Protein AF-S6AQ62-F1 (afdb_monomer)

Structure (mmCIF, N/CA/C/O backbone):
data_AF-S6AQ62-F1
#
_entry.id   AF-S6AQ62-F1
#
loop_
_atom_site.group_PDB
_atom_site.id
_atom_site.type_symbol
_atom_site.label_atom_id
_atom_site.label_alt_id
_atom_site.label_comp_id
_atom_site.label_asym_id
_atom_site.label_entity_id
_atom_site.label_seq_id
_atom_site.pdbx_PDB_ins_code
_atom_site.Cartn_x
_atom_site.Cartn_y
_atom_site.Cartn_z
_atom_site.occupancy
_atom_site.B_iso_or_equiv
_atom_site.auth_seq_id
_atom_site.auth_comp_id
_atom_site.auth_asym_id
_atom_site.auth_atom_id
_atom_site.pdbx_PDB_model_num
ATOM 1 N N . MET A 1 1 ? -37.668 -15.107 7.403 1.00 34.94 1 MET A N 1
ATOM 2 C CA . MET A 1 1 ? -37.129 -13.899 6.741 1.00 34.94 1 MET A CA 1
ATOM 3 C C . MET A 1 1 ? -37.352 -12.732 7.690 1.00 34.94 1 MET A C 1
ATOM 5 O O . MET A 1 1 ? -38.491 -12.314 7.843 1.00 34.94 1 MET A O 1
ATOM 9 N N . ASN A 1 2 ? -36.317 -12.276 8.399 1.00 38.78 2 ASN A N 1
ATOM 10 C CA . ASN A 1 2 ? -36.440 -11.117 9.286 1.00 38.78 2 ASN A CA 1
ATOM 11 C C . ASN A 1 2 ? -36.442 -9.850 8.427 1.00 38.78 2 ASN A C 1
ATOM 13 O O . ASN A 1 2 ? -35.583 -9.708 7.555 1.00 38.78 2 ASN A O 1
ATOM 17 N N . LYS A 1 3 ? -37.417 -8.957 8.643 1.00 38.31 3 LYS A N 1
ATOM 18 C CA . LYS A 1 3 ? -37.397 -7.617 8.043 1.00 38.31 3 LYS A CA 1
ATOM 19 C C . LYS A 1 3 ? -36.054 -6.958 8.392 1.00 38.31 3 LYS A C 1
ATOM 21 O O . LYS A 1 3 ? -35.649 -7.056 9.551 1.00 38.31 3 LYS A O 1
ATOM 26 N N . PRO A 1 4 ? -35.355 -6.326 7.435 1.00 53.19 4 PRO A N 1
ATOM 27 C CA . PRO A 1 4 ? -34.164 -5.560 7.762 1.00 53.19 4 PRO A CA 1
ATOM 28 C C . PRO A 1 4 ? -34.571 -4.453 8.735 1.00 53.19 4 PRO A C 1
ATOM 30 O O . PRO A 1 4 ? -35.455 -3.653 8.435 1.00 53.19 4 PRO A O 1
ATOM 33 N N . THR A 1 5 ? -33.974 -4.451 9.922 1.00 66.50 5 THR A N 1
ATOM 34 C CA . THR A 1 5 ? -34.136 -3.371 10.891 1.00 66.50 5 THR A CA 1
ATOM 35 C C . THR A 1 5 ? -33.631 -2.090 10.233 1.00 66.50 5 THR A C 1
ATOM 37 O O . THR A 1 5 ? -32.446 -1.985 9.909 1.00 66.50 5 THR A O 1
ATOM 40 N N . GLU A 1 6 ? -34.522 -1.137 9.962 1.00 78.88 6 GLU A N 1
ATOM 41 C CA . GLU A 1 6 ? -34.117 0.156 9.416 1.00 78.88 6 GLU A CA 1
ATOM 42 C C . GLU A 1 6 ? -33.355 0.926 10.494 1.00 78.88 6 GLU A C 1
ATOM 44 O O . GLU A 1 6 ? -33.907 1.373 11.497 1.00 78.88 6 GLU A O 1
ATOM 49 N N . HIS A 1 7 ? -32.046 1.036 10.302 1.00 86.12 7 HIS A N 1
ATOM 50 C CA . HIS A 1 7 ? -31.190 1.842 11.153 1.00 86.12 7 HIS A CA 1
ATOM 51 C C . HIS A 1 7 ? -31.198 3.294 10.670 1.00 86.12 7 HIS A C 1
ATOM 53 O O . HIS A 1 7 ? -30.920 3.566 9.500 1.00 86.12 7 HIS A O 1
ATOM 59 N N . ASN A 1 8 ? -31.466 4.231 11.581 1.00 92.38 8 ASN A N 1
ATOM 60 C CA . ASN A 1 8 ? -31.372 5.659 11.296 1.00 92.38 8 ASN A CA 1
ATOM 61 C C . ASN A 1 8 ? -29.897 6.100 11.319 1.00 92.38 8 ASN A C 1
ATOM 63 O O . ASN A 1 8 ? -29.310 6.303 12.383 1.00 92.38 8 ASN A O 1
ATOM 67 N N . PHE A 1 9 ? -29.279 6.180 10.141 1.00 94.31 9 PHE A N 1
ATOM 68 C CA . PHE A 1 9 ? -27.892 6.613 9.980 1.00 94.31 9 PHE A CA 1
ATOM 69 C C . PHE A 1 9 ? -27.801 8.140 9.894 1.00 94.31 9 PHE A C 1
ATOM 71 O O . PHE A 1 9 ? -28.459 8.758 9.060 1.00 94.31 9 PHE A O 1
ATOM 78 N N . ALA A 1 10 ? -26.927 8.736 10.702 1.00 94.19 10 ALA A N 1
ATOM 79 C CA . ALA A 1 10 ? -26.675 10.172 10.747 1.00 94.19 10 ALA A CA 1
ATOM 80 C C . ALA A 1 10 ? -25.173 10.482 10.682 1.00 94.19 10 ALA A C 1
ATOM 82 O O . ALA A 1 10 ? -24.321 9.650 11.000 1.00 94.19 10 ALA A O 1
ATOM 83 N N . THR A 1 11 ? -24.826 11.695 10.263 1.00 93.69 11 THR A N 1
ATOM 84 C CA . THR A 1 11 ? -23.449 12.200 10.331 1.00 93.69 11 THR A CA 1
ATOM 85 C C . THR A 1 11 ? -23.093 12.621 11.753 1.00 93.69 11 THR A C 1
ATOM 87 O O . THR A 1 11 ? -23.940 13.146 12.472 1.00 93.69 11 THR A O 1
ATOM 90 N N . HIS A 1 12 ? -21.824 12.470 12.128 1.00 92.06 12 HIS A N 1
ATOM 91 C CA . HIS A 1 12 ? -21.269 12.991 13.380 1.00 92.06 12 HIS A CA 1
ATOM 92 C C . HIS A 1 12 ? -20.297 14.163 13.106 1.00 92.06 12 HIS A C 1
ATOM 94 O O . HIS A 1 12 ? -19.823 14.286 11.964 1.00 92.06 12 HIS A O 1
ATOM 100 N N . PRO A 1 13 ? -20.048 15.059 14.088 1.00 94.00 13 PRO A N 1
ATOM 101 C CA . PRO A 1 13 ? -19.102 16.171 13.947 1.00 94.00 13 PRO A CA 1
ATOM 102 C C . PRO A 1 13 ? -17.685 15.679 13.662 1.00 94.00 13 PRO A C 1
ATOM 104 O O . PRO A 1 13 ? -17.289 14.641 14.177 1.00 94.00 13 PRO A O 1
ATOM 107 N N . ILE A 1 14 ? -16.904 16.430 12.876 1.00 95.50 14 ILE A N 1
ATOM 108 C CA . ILE A 1 14 ? -15.558 15.997 12.481 1.00 95.50 14 ILE A CA 1
ATOM 109 C C . ILE A 1 14 ? -14.467 17.047 12.666 1.00 95.50 14 ILE A C 1
ATOM 111 O O . ILE A 1 14 ? -14.665 18.235 12.422 1.00 95.50 14 ILE A O 1
ATOM 115 N N . VAL A 1 15 ? -13.272 16.560 12.991 1.00 95.00 15 VAL A N 1
ATOM 116 C CA . VAL A 1 15 ? -12.001 17.281 13.021 1.00 95.00 15 VAL A CA 1
ATOM 117 C C . VAL A 1 15 ? -10.966 16.451 12.266 1.00 95.00 15 VAL A C 1
ATOM 119 O O . VAL A 1 15 ? -10.790 15.261 12.526 1.00 95.00 15 VAL A O 1
ATOM 122 N N . VAL A 1 16 ? -10.267 17.064 11.311 1.00 95.00 16 VAL A N 1
ATOM 123 C CA . VAL A 1 16 ? -9.232 16.377 10.527 1.00 95.00 16 VAL A CA 1
ATOM 124 C C . VAL A 1 16 ? -7.872 16.575 11.185 1.00 95.00 16 VAL A C 1
ATOM 126 O O . VAL A 1 16 ? -7.432 17.707 11.362 1.00 95.00 16 VAL A O 1
ATOM 129 N N . LEU A 1 17 ? -7.187 15.473 11.485 1.00 95.12 17 LEU A N 1
ATOM 130 C CA . LEU A 1 17 ? -5.818 15.465 11.996 1.00 95.12 17 LEU A CA 1
ATOM 131 C C . LEU A 1 17 ? -4.894 14.771 10.996 1.00 95.12 17 LEU A C 1
ATOM 133 O O . LEU A 1 17 ? -5.200 13.689 10.490 1.00 95.12 17 LEU A O 1
ATOM 137 N N . GLU A 1 18 ? -3.754 15.388 10.705 1.00 94.88 18 GLU A N 1
ATOM 138 C CA . GLU A 1 18 ? -2.726 14.808 9.841 1.00 94.88 18 GLU A CA 1
ATOM 139 C C . GLU A 1 18 ? -1.688 14.060 10.676 1.00 94.88 18 GLU A C 1
ATOM 141 O O . GLU A 1 18 ? -1.261 14.542 11.723 1.00 94.88 18 GLU A O 1
ATOM 146 N N . LEU A 1 19 ? -1.314 12.860 10.228 1.00 93.81 19 LEU A N 1
ATOM 147 C CA . LEU A 1 19 ? -0.237 12.094 10.845 1.00 93.81 19 LEU A CA 1
ATOM 148 C C . LEU A 1 19 ? 1.134 12.474 10.251 1.00 93.81 19 LEU A C 1
ATOM 150 O O . LEU A 1 19 ? 1.199 12.821 9.069 1.00 93.81 19 LEU A O 1
ATOM 154 N N . PRO A 1 20 ? 2.236 12.322 11.015 1.00 94.50 20 PRO A N 1
ATOM 155 C CA . PRO A 1 20 ? 2.256 11.954 12.433 1.00 94.50 20 PRO A CA 1
ATOM 156 C C . PRO A 1 20 ? 1.735 13.087 13.327 1.00 94.50 20 PRO A C 1
ATOM 158 O O . PRO A 1 20 ? 1.846 14.262 12.986 1.00 94.50 20 PRO A O 1
ATOM 161 N N . LEU A 1 21 ? 1.178 12.730 14.484 1.00 93.31 21 LEU A N 1
ATOM 162 C CA . LEU A 1 21 ? 0.747 13.708 15.480 1.00 93.31 21 LEU A CA 1
ATOM 163 C C . LEU A 1 21 ? 1.961 14.457 16.034 1.00 93.31 21 LEU A C 1
ATOM 165 O O . LEU A 1 21 ? 3.006 13.863 16.310 1.00 93.31 21 LEU A O 1
ATOM 169 N N . THR A 1 22 ? 1.815 15.762 16.252 1.00 90.06 22 THR A N 1
ATOM 170 C CA . THR A 1 22 ? 2.843 16.541 16.947 1.00 90.06 22 THR A CA 1
ATOM 171 C C . THR A 1 22 ? 2.805 16.241 18.446 1.00 90.06 22 THR A C 1
ATOM 173 O O . THR A 1 22 ? 1.750 15.920 18.998 1.00 90.06 22 THR A O 1
ATOM 176 N N . LYS A 1 23 ? 3.934 16.418 19.147 1.00 82.31 23 LYS A N 1
ATOM 177 C CA . LYS A 1 23 ? 4.021 16.209 20.608 1.00 82.31 23 LYS A CA 1
ATOM 178 C C . LYS A 1 23 ? 3.028 17.062 21.414 1.00 82.31 23 LYS A C 1
ATOM 180 O O . LYS A 1 23 ? 2.692 16.711 22.538 1.00 82.31 23 LYS A O 1
ATOM 185 N N . THR A 1 24 ? 2.563 18.176 20.849 1.00 85.94 24 THR A N 1
ATOM 186 C CA . THR A 1 24 ? 1.613 19.104 21.479 1.00 85.94 24 THR A CA 1
ATOM 187 C C . THR A 1 24 ? 0.152 18.806 21.141 1.00 85.94 24 THR A C 1
ATOM 189 O O . THR A 1 24 ? -0.738 19.445 21.701 1.00 85.94 24 THR A O 1
ATOM 192 N N . THR A 1 25 ? -0.126 17.845 20.252 1.00 89.56 25 THR A N 1
ATOM 193 C CA . THR A 1 25 ? -1.496 17.532 19.835 1.00 89.56 25 THR A CA 1
ATOM 194 C C . THR A 1 25 ? -2.282 16.913 20.993 1.00 89.56 25 THR A C 1
ATOM 196 O O . THR A 1 25 ? -1.979 15.812 21.453 1.00 89.56 25 THR A O 1
ATOM 199 N N . ARG A 1 26 ? -3.333 17.608 21.446 1.00 90.50 26 ARG A N 1
ATOM 200 C CA . ARG A 1 26 ? -4.302 17.100 22.427 1.00 90.50 26 ARG A CA 1
ATOM 201 C C . ARG A 1 26 ? -5.601 16.733 21.718 1.00 90.50 26 ARG A C 1
ATOM 203 O O . ARG A 1 26 ? -6.243 17.591 21.124 1.00 90.50 26 ARG A O 1
ATOM 210 N N . ILE A 1 27 ? -5.981 15.461 21.795 1.00 93.38 27 ILE A N 1
ATOM 211 C CA . ILE A 1 27 ? -7.228 14.944 21.220 1.00 93.38 27 ILE A CA 1
ATOM 212 C C . ILE A 1 27 ? -8.224 14.762 22.365 1.00 93.38 27 ILE A C 1
ATOM 214 O O . ILE A 1 27 ? -8.040 13.870 23.189 1.00 93.38 27 ILE A O 1
ATOM 218 N N . LEU A 1 28 ? -9.238 15.628 22.425 1.00 91.06 28 LEU A N 1
ATOM 219 C CA . LEU A 1 28 ? -10.289 15.584 23.452 1.00 91.06 28 LEU A CA 1
ATOM 220 C C . LEU A 1 28 ? -11.513 14.779 22.994 1.00 91.06 28 LEU A C 1
ATOM 222 O O . LEU A 1 28 ? -12.072 14.024 23.778 1.00 91.06 28 LEU A O 1
ATOM 226 N N . HIS A 1 29 ? -11.869 14.906 21.713 1.00 94.25 29 HIS A N 1
ATOM 227 C CA . HIS A 1 29 ? -13.042 14.285 21.096 1.00 94.25 29 HIS A CA 1
ATOM 228 C C . HIS A 1 29 ? -12.611 13.359 19.961 1.00 94.25 29 HIS A C 1
ATOM 230 O O . HIS A 1 29 ? -12.658 13.714 18.783 1.00 94.25 29 HIS A O 1
ATOM 236 N N . VAL A 1 30 ? -12.098 12.180 20.311 1.00 96.38 30 VAL A N 1
ATOM 237 C CA . VAL A 1 30 ? -11.595 11.219 19.315 1.00 96.38 30 VAL A CA 1
ATOM 238 C C . VAL A 1 30 ? -12.711 10.668 18.429 1.00 9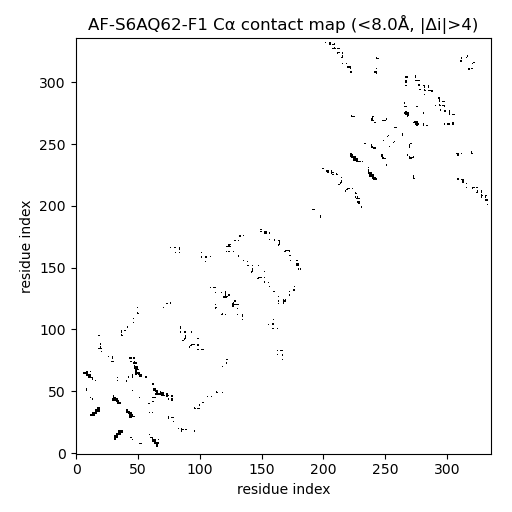6.38 30 VAL A C 1
ATOM 240 O O . VAL A 1 30 ? -12.464 10.357 17.268 1.00 96.38 30 VAL A O 1
ATOM 243 N N . GLU A 1 31 ? -13.942 10.628 18.936 1.00 97.12 31 GLU A N 1
ATOM 244 C CA . GLU A 1 31 ? -15.162 10.289 18.209 1.00 97.12 31 GLU A CA 1
ATOM 245 C C . GLU A 1 31 ? -15.441 11.228 17.029 1.00 97.12 31 GLU A C 1
ATOM 247 O O . GLU A 1 31 ? -16.200 10.860 16.144 1.00 97.12 31 GLU A O 1
ATOM 252 N N . GLN A 1 32 ? -14.764 12.379 16.964 1.00 96.62 32 GLN A N 1
ATOM 253 C CA . GLN A 1 32 ? -14.849 13.343 15.867 1.00 96.62 32 GLN A CA 1
ATOM 254 C C . GLN A 1 32 ? -13.649 13.251 14.906 1.00 96.62 32 GLN A C 1
ATOM 256 O O . GLN A 1 32 ? -13.569 13.979 13.921 1.00 96.62 32 GLN A O 1
ATOM 261 N N . VAL A 1 33 ? -12.653 12.397 15.156 1.00 96.88 33 VAL A N 1
ATOM 262 C CA . VAL A 1 33 ? -11.372 12.479 14.437 1.00 96.88 33 VAL A CA 1
ATOM 263 C C . VAL A 1 33 ? -11.393 11.753 13.091 1.00 96.88 33 VAL A C 1
ATOM 265 O O . VAL A 1 33 ? -11.565 10.537 13.002 1.00 96.88 33 VAL A O 1
ATOM 268 N N . ILE A 1 34 ? -11.054 12.482 12.029 1.00 96.50 34 ILE A N 1
ATOM 269 C CA . ILE A 1 34 ? -10.612 11.921 10.750 1.00 96.50 34 ILE A CA 1
ATOM 270 C C . ILE A 1 34 ? -9.084 11.972 10.697 1.00 96.50 34 ILE A C 1
ATOM 272 O O . ILE A 1 34 ? -8.495 13.050 10.713 1.00 96.50 34 ILE A O 1
ATOM 276 N N . LEU A 1 35 ? -8.436 10.816 10.547 1.00 95.69 35 LEU A N 1
ATOM 277 C CA . LEU A 1 35 ? -6.989 10.734 10.349 1.00 95.69 35 LEU A CA 1
ATOM 278 C C . LEU A 1 35 ? -6.627 10.827 8.869 1.00 95.69 35 LEU A C 1
ATOM 280 O O . LEU A 1 35 ? -7.156 10.088 8.029 1.00 95.69 35 LEU A O 1
ATOM 284 N N . LYS A 1 36 ? -5.683 11.710 8.550 1.00 95.44 36 LYS A N 1
ATOM 285 C CA . LYS A 1 36 ? -5.147 11.935 7.208 1.00 95.44 36 LYS A CA 1
ATOM 286 C C . LYS A 1 36 ? -3.723 11.376 7.096 1.00 95.44 36 LYS A C 1
ATOM 288 O O . LYS A 1 36 ? -2.850 11.671 7.903 1.00 95.44 36 LYS A O 1
ATOM 293 N N . PHE A 1 37 ? -3.514 10.575 6.054 1.00 93.75 37 PHE A N 1
ATOM 294 C CA . PHE A 1 37 ? -2.274 9.894 5.682 1.00 93.75 37 PHE A CA 1
ATOM 295 C C . PHE A 1 37 ? -1.836 10.414 4.303 1.00 93.75 37 PHE A C 1
ATOM 297 O O . PHE A 1 37 ? -2.062 9.765 3.273 1.00 93.75 37 PHE A O 1
ATOM 304 N N . GLY A 1 38 ? -1.295 11.634 4.253 1.00 88.31 38 GLY A N 1
ATOM 305 C CA . GLY A 1 38 ? -1.035 12.342 2.996 1.00 88.31 38 GLY A CA 1
ATOM 306 C C . GLY A 1 38 ? -2.321 12.542 2.182 1.00 88.31 38 GLY A C 1
ATOM 307 O O . GLY A 1 38 ? -3.265 13.181 2.636 1.00 88.31 38 GLY A O 1
ATOM 308 N N . ALA A 1 39 ? -2.397 11.965 0.980 1.00 88.81 39 ALA A N 1
ATOM 309 C CA . ALA A 1 39 ? -3.568 12.094 0.102 1.00 88.81 39 ALA A CA 1
ATOM 310 C C . ALA A 1 39 ? -4.781 11.225 0.508 1.00 88.81 39 ALA A C 1
ATOM 312 O O . ALA A 1 39 ? -5.830 11.295 -0.131 1.00 88.81 39 ALA A O 1
ATOM 313 N N . ARG A 1 40 ? -4.658 10.366 1.529 1.00 91.62 40 ARG A N 1
ATOM 314 C CA . ARG A 1 40 ? -5.733 9.466 1.986 1.00 91.62 40 ARG A CA 1
ATOM 315 C C . ARG A 1 40 ? -6.257 9.892 3.351 1.00 91.62 40 ARG A C 1
ATOM 317 O O . ARG A 1 40 ? -5.510 10.447 4.145 1.00 91.62 40 ARG A O 1
ATOM 324 N N . SER A 1 41 ? -7.518 9.592 3.651 1.00 94.06 41 SER A N 1
ATOM 325 C CA . SER A 1 41 ? -8.092 9.822 4.982 1.00 94.06 41 SER A CA 1
ATOM 326 C C . SER A 1 41 ? -9.061 8.718 5.398 1.00 94.06 41 SER A C 1
ATOM 328 O O . SER A 1 41 ? -9.749 8.128 4.556 1.00 94.06 41 SER A O 1
ATOM 330 N N . LEU A 1 42 ? -9.114 8.435 6.698 1.00 94.75 42 LEU A N 1
ATOM 331 C CA . LEU A 1 42 ? -10.064 7.516 7.320 1.00 94.75 42 LEU A CA 1
ATOM 332 C C . LEU A 1 42 ? -10.744 8.215 8.496 1.00 94.75 42 LEU A C 1
ATOM 334 O O . LEU A 1 42 ? -10.082 8.872 9.292 1.00 94.75 42 LEU A O 1
ATOM 338 N N . ASP A 1 43 ? -12.056 8.043 8.604 1.00 96.12 43 ASP A N 1
ATOM 339 C CA . ASP A 1 43 ? -12.832 8.497 9.756 1.00 96.12 43 ASP A CA 1
ATOM 340 C C . ASP A 1 43 ? -12.641 7.505 10.909 1.00 96.12 43 ASP A C 1
ATOM 342 O O . ASP A 1 43 ? -13.218 6.417 10.894 1.00 96.12 43 ASP A O 1
ATOM 346 N N . PHE A 1 44 ? -11.740 7.848 11.833 1.00 96.19 44 PHE A N 1
ATOM 347 C CA . PHE A 1 44 ? -11.424 7.042 13.012 1.00 96.19 44 PHE A CA 1
ATOM 348 C C . PHE A 1 44 ? -12.467 7.236 14.108 1.00 96.19 44 PHE A C 1
ATOM 350 O O . PHE A 1 44 ? -12.778 6.284 14.820 1.00 96.19 44 PHE A O 1
ATOM 357 N N . GLY A 1 45 ? -13.044 8.432 14.199 1.00 97.19 45 GLY A N 1
ATOM 358 C CA . GLY A 1 45 ? -14.102 8.756 15.140 1.00 97.19 45 GLY A CA 1
ATOM 359 C C . GLY A 1 45 ? -15.328 7.868 14.977 1.00 97.19 45 GLY A C 1
ATOM 360 O O . GLY A 1 45 ? -15.855 7.358 15.965 1.00 97.19 45 GLY A O 1
ATOM 361 N N . ALA A 1 46 ? -15.676 7.525 13.732 1.00 97.25 46 ALA A N 1
ATOM 362 C CA . ALA A 1 46 ? -16.737 6.563 13.446 1.00 97.25 46 ALA A CA 1
ATOM 363 C C . ALA A 1 46 ? -16.542 5.193 14.130 1.00 97.25 46 ALA A C 1
ATOM 365 O O . ALA A 1 46 ? -17.530 4.518 14.407 1.00 97.25 46 ALA A O 1
ATOM 366 N N . PHE A 1 47 ? -15.310 4.766 14.441 1.00 97.56 47 PHE A N 1
ATOM 367 C CA . PHE A 1 47 ? -15.061 3.506 15.161 1.00 97.56 47 PHE A CA 1
ATOM 368 C C . PHE A 1 47 ? -15.483 3.536 16.637 1.00 97.56 47 PHE A C 1
ATOM 370 O O . PHE A 1 47 ? -15.456 2.498 17.297 1.00 97.56 47 PHE A O 1
ATOM 377 N N . CYS A 1 48 ? -15.921 4.690 17.148 1.00 98.06 48 CYS A N 1
ATOM 378 C CA . CYS A 1 48 ? -16.563 4.788 18.455 1.00 98.06 48 CYS A CA 1
ATOM 379 C C . CYS A 1 48 ? -18.015 4.279 18.464 1.00 98.06 48 CYS A C 1
ATOM 381 O O . CYS A 1 48 ? -18.592 4.120 19.535 1.00 98.06 48 CYS A O 1
ATOM 383 N N . TYR A 1 49 ? -18.594 3.984 17.298 1.00 97.69 49 TYR A N 1
ATOM 384 C CA . TYR A 1 49 ? -19.980 3.542 17.134 1.00 97.69 49 TYR A CA 1
ATOM 385 C C . TYR A 1 49 ? -20.020 2.128 16.568 1.00 97.69 49 TYR A C 1
ATOM 387 O O . TYR A 1 49 ? -19.368 1.877 15.559 1.00 97.69 49 TYR A O 1
ATOM 395 N N . ALA A 1 50 ? -20.799 1.218 17.151 1.00 95.88 50 ALA A N 1
ATOM 396 C CA . ALA A 1 50 ? -20.908 -0.165 16.680 1.00 95.88 50 ALA A CA 1
ATOM 397 C C . ALA A 1 50 ? -21.531 -0.272 15.275 1.00 95.88 50 ALA A C 1
ATOM 399 O O . ALA A 1 50 ? -21.120 -1.109 14.473 1.00 95.88 50 ALA A O 1
ATOM 400 N N . LEU A 1 51 ? -22.497 0.593 14.947 1.00 95.44 51 LEU A N 1
ATOM 401 C CA . LEU A 1 51 ? -23.217 0.557 13.674 1.00 95.44 51 LEU A CA 1
ATOM 402 C C . LEU A 1 51 ? -22.796 1.719 12.773 1.00 95.44 51 LEU A C 1
ATOM 404 O O . LEU A 1 51 ? -23.013 2.894 13.076 1.00 95.44 51 LEU A O 1
ATOM 408 N N . ARG A 1 52 ? -22.221 1.373 11.617 1.00 94.75 52 ARG A N 1
ATOM 409 C CA . ARG A 1 52 ? -21.685 2.320 10.630 1.00 94.75 52 ARG A CA 1
ATOM 410 C C . ARG A 1 52 ? -22.215 2.006 9.236 1.00 94.75 52 ARG A C 1
ATOM 412 O O . ARG A 1 52 ? -22.271 0.846 8.836 1.00 94.75 52 ARG A O 1
ATOM 419 N N . SER A 1 53 ? -22.514 3.040 8.458 1.00 92.06 53 SER A N 1
ATOM 420 C CA . SER A 1 53 ? -22.997 2.899 7.082 1.00 92.06 53 SER A CA 1
ATOM 421 C C . SER A 1 53 ? -21.961 2.188 6.204 1.00 92.06 53 SER A C 1
ATOM 423 O O . SER A 1 53 ? -20.752 2.438 6.292 1.00 92.06 53 SER A O 1
ATOM 425 N N . GLY A 1 54 ? -22.427 1.272 5.353 1.00 86.88 54 GLY A N 1
ATOM 426 C CA . GLY A 1 54 ? -21.602 0.579 4.358 1.00 86.88 54 GLY A CA 1
ATOM 427 C C . GLY A 1 54 ? -21.308 1.420 3.111 1.00 86.88 54 GLY A C 1
ATOM 428 O O . GLY A 1 54 ? -20.519 1.001 2.262 1.00 86.88 54 GLY A O 1
ATOM 429 N N . LYS A 1 55 ? -21.930 2.599 2.985 1.00 87.94 55 LYS A N 1
ATOM 430 C CA . LYS A 1 55 ? -21.791 3.460 1.809 1.00 87.94 55 LYS A CA 1
ATOM 431 C C . LYS A 1 55 ? -20.359 4.004 1.685 1.00 87.94 55 LYS A C 1
ATOM 433 O O . LYS A 1 55 ? -19.730 4.331 2.697 1.00 87.94 55 LYS A O 1
ATOM 438 N N . PRO A 1 56 ? -19.832 4.150 0.455 1.00 84.81 56 PRO A N 1
ATOM 439 C CA . PRO A 1 56 ? -18.569 4.838 0.234 1.00 84.81 56 PRO A CA 1
ATOM 440 C C . PRO A 1 56 ? -18.617 6.267 0.786 1.00 84.81 56 PRO A C 1
ATOM 442 O O . PRO A 1 56 ? -19.504 7.051 0.455 1.00 84.81 56 PRO A O 1
ATOM 445 N N . ARG A 1 57 ? -17.633 6.611 1.617 1.00 88.06 57 ARG A N 1
ATOM 446 C CA . ARG A 1 57 ? -17.485 7.950 2.195 1.00 88.06 57 ARG A CA 1
ATOM 447 C C . ARG A 1 57 ? -16.921 8.912 1.150 1.00 88.06 57 ARG A C 1
ATOM 449 O O . ARG A 1 57 ? -15.930 8.590 0.490 1.00 88.06 57 ARG A O 1
ATOM 456 N N . ARG A 1 58 ? -17.494 10.112 1.036 1.00 82.81 58 ARG A N 1
ATOM 457 C CA . ARG A 1 58 ? -16.886 11.201 0.255 1.00 82.81 58 ARG A CA 1
ATOM 458 C C . ARG A 1 58 ? -15.646 11.730 0.976 1.00 82.81 58 ARG A C 1
ATOM 460 O O . ARG A 1 58 ? -15.573 11.726 2.204 1.00 82.81 58 ARG A O 1
ATOM 467 N N . PHE A 1 59 ? -14.649 12.179 0.217 1.00 78.25 59 PHE A N 1
ATOM 468 C CA . PHE A 1 59 ? -13.420 12.709 0.804 1.00 78.25 59 PHE A CA 1
ATOM 469 C C . PHE A 1 59 ? -13.729 13.887 1.744 1.00 78.25 59 PHE A C 1
ATOM 471 O O . PHE A 1 59 ? -14.530 14.753 1.409 1.00 78.25 59 PHE A O 1
ATOM 478 N N . GLY A 1 60 ? -13.110 13.895 2.927 1.00 74.81 60 GLY A N 1
ATOM 479 C CA . GLY A 1 60 ? -13.295 14.947 3.935 1.00 74.81 60 GLY A CA 1
ATOM 480 C C . GLY A 1 60 ? -14.622 14.938 4.707 1.00 74.81 60 GLY A C 1
ATOM 481 O O . GLY A 1 60 ? -14.769 15.760 5.597 1.00 74.81 60 GLY A O 1
ATOM 482 N N . GLN A 1 61 ? -15.561 14.030 4.424 1.00 87.62 61 GLN A N 1
ATOM 483 C CA . GLN A 1 61 ? -16.839 13.940 5.153 1.00 87.62 61 GLN A CA 1
ATOM 484 C C . GLN A 1 61 ? -16.824 12.828 6.207 1.00 87.62 61 GLN A C 1
ATOM 486 O O . GLN A 1 61 ? -16.047 11.881 6.055 1.00 87.62 61 GLN A O 1
ATOM 491 N N . SER A 1 62 ? -17.673 12.910 7.240 1.00 91.56 62 SER A N 1
ATOM 492 C CA . SER A 1 62 ? -17.885 11.800 8.179 1.00 91.56 62 SER A CA 1
ATOM 493 C C . SER A 1 62 ? -18.519 10.599 7.485 1.00 91.56 62 SER A C 1
ATOM 495 O O . SER A 1 62 ? -19.235 10.707 6.487 1.00 91.56 62 SER A O 1
ATOM 497 N N . ARG A 1 63 ? -18.233 9.418 8.021 1.00 94.19 63 ARG A N 1
ATOM 498 C CA . ARG A 1 63 ? -19.011 8.211 7.769 1.00 94.19 63 ARG A CA 1
ATOM 499 C C . ARG A 1 63 ? -20.297 8.306 8.587 1.00 94.19 63 ARG A C 1
ATOM 501 O O . ARG A 1 63 ? -20.249 8.650 9.762 1.00 94.19 63 ARG A O 1
ATOM 508 N N . GLU A 1 64 ? -21.433 7.982 7.976 1.00 95.12 64 GLU A N 1
ATOM 509 C CA . GLU A 1 64 ? -22.702 7.940 8.707 1.00 95.12 64 GLU A CA 1
ATOM 510 C C . GLU A 1 64 ? -22.686 6.786 9.724 1.00 95.12 64 GLU A C 1
ATOM 512 O O . GLU A 1 64 ? -22.207 5.683 9.424 1.00 95.12 64 GLU A O 1
ATOM 517 N N . VAL A 1 65 ? -23.226 7.032 10.913 1.00 96.25 65 VAL A N 1
ATOM 518 C CA . VAL A 1 65 ? -23.292 6.099 12.046 1.00 96.25 65 VAL A CA 1
ATOM 519 C C . VAL A 1 65 ? -24.687 6.121 12.665 1.00 96.25 65 VAL A C 1
ATOM 521 O O . VAL A 1 65 ? -25.437 7.074 12.468 1.00 96.25 65 VAL A O 1
ATOM 524 N N . VAL A 1 66 ? -25.046 5.086 13.420 1.00 96.44 66 VAL A N 1
ATOM 525 C CA . VAL A 1 66 ? -26.219 5.155 14.307 1.00 96.44 66 VAL A CA 1
ATOM 526 C C . VAL A 1 66 ? -25.749 5.748 15.629 1.00 96.44 66 VAL A C 1
ATOM 528 O O . VAL A 1 66 ? -24.940 5.121 16.314 1.00 96.44 66 VAL A O 1
ATOM 531 N N . LEU A 1 67 ? -26.220 6.945 15.984 1.00 95.62 67 LEU A N 1
ATOM 532 C CA . LEU A 1 67 ? -25.714 7.679 17.154 1.00 95.62 67 LEU A CA 1
ATOM 533 C C . LEU A 1 67 ? -25.888 6.891 18.462 1.00 95.62 67 LEU A C 1
ATOM 535 O O . LEU A 1 67 ? -24.958 6.832 19.262 1.00 95.62 67 LEU A O 1
ATOM 539 N N . ASP A 1 68 ? -27.008 6.181 18.611 1.00 95.62 68 ASP A N 1
ATOM 540 C CA . ASP A 1 68 ? -27.302 5.350 19.789 1.00 95.62 68 ASP A CA 1
ATOM 541 C C . ASP A 1 68 ? -26.425 4.092 19.890 1.00 95.62 68 ASP A C 1
ATOM 543 O O . ASP A 1 68 ? -26.406 3.422 20.918 1.00 95.62 68 ASP A O 1
ATOM 547 N N . SER A 1 69 ? -25.658 3.770 18.843 1.00 96.31 69 SER A N 1
ATOM 548 C CA . SER A 1 69 ? -24.704 2.654 18.853 1.00 96.31 69 SER A CA 1
ATOM 549 C C . SER A 1 69 ? -23.329 3.032 19.422 1.00 96.31 69 SER A C 1
ATOM 551 O O . SER A 1 69 ? -22.362 2.286 19.256 1.00 96.31 69 SER A O 1
ATOM 553 N N . PHE A 1 70 ? -23.213 4.199 20.062 1.00 97.44 70 PHE A N 1
ATOM 554 C CA . PHE A 1 70 ? -21.976 4.664 20.680 1.00 97.44 70 PHE A CA 1
ATOM 555 C C . PHE A 1 70 ? -21.506 3.725 21.800 1.00 97.44 70 PHE A C 1
ATOM 557 O O . PHE A 1 70 ? -22.225 3.440 22.758 1.00 97.44 70 PHE A O 1
ATOM 564 N N . LEU A 1 71 ? -20.257 3.280 21.705 1.00 97.38 71 LEU A N 1
ATOM 565 C CA . LEU A 1 71 ? -19.626 2.375 22.656 1.00 97.38 71 LEU A CA 1
ATOM 566 C C . LEU A 1 71 ? -18.741 3.177 23.614 1.00 97.38 71 LEU A C 1
ATOM 568 O O . LEU A 1 71 ? -17.680 3.664 23.227 1.00 97.38 71 LEU A O 1
ATOM 572 N N . ARG A 1 72 ? -19.148 3.287 24.884 1.00 96.75 72 ARG A N 1
ATOM 573 C CA . ARG A 1 72 ? -18.500 4.154 25.893 1.00 96.75 72 ARG A CA 1
ATOM 574 C C . ARG A 1 72 ? -17.007 3.880 26.104 1.00 96.75 72 ARG A C 1
ATOM 576 O O . ARG A 1 72 ? -16.266 4.787 26.463 1.00 96.75 72 ARG A O 1
ATOM 583 N N . GLN A 1 73 ? -16.564 2.649 25.873 1.00 95.75 73 GLN A N 1
ATOM 584 C CA . GLN A 1 73 ? -15.170 2.227 25.990 1.00 95.75 73 GLN A CA 1
ATOM 585 C C . GLN A 1 73 ? -14.308 2.589 24.771 1.00 95.75 73 GLN A C 1
ATOM 587 O O . GLN A 1 73 ? -13.092 2.748 24.897 1.00 95.75 73 GLN A O 1
ATOM 592 N N . ARG A 1 74 ? -14.915 2.722 23.582 1.00 96.81 74 ARG A N 1
ATOM 593 C CA . ARG A 1 74 ? -14.172 2.888 22.327 1.00 96.81 74 ARG A CA 1
ATOM 594 C C . ARG A 1 74 ? -13.370 4.188 22.255 1.00 96.81 74 ARG A C 1
ATOM 596 O O . ARG A 1 74 ? -12.260 4.092 21.747 1.00 96.81 74 ARG A O 1
ATOM 603 N N . PRO A 1 75 ? -13.813 5.361 22.751 1.00 97.56 75 PRO A N 1
ATOM 604 C CA . PRO A 1 75 ? -13.007 6.579 22.671 1.00 97.56 75 PRO A CA 1
ATOM 605 C C . PRO A 1 75 ? -11.579 6.387 23.197 1.00 97.56 75 PRO A C 1
ATOM 607 O O . PRO A 1 75 ? -10.605 6.611 22.479 1.00 97.56 75 PRO A O 1
ATOM 610 N N . THR A 1 76 ? -11.426 5.850 24.406 1.00 96.94 76 THR A N 1
ATOM 611 C CA . THR A 1 76 ? -10.103 5.591 24.990 1.00 96.94 76 THR A CA 1
ATOM 612 C C . THR A 1 76 ? -9.274 4.627 24.132 1.00 96.94 76 THR A C 1
ATOM 614 O O . THR A 1 76 ? -8.100 4.887 23.865 1.00 96.94 76 THR A O 1
ATOM 617 N N . GLN A 1 77 ? -9.896 3.558 23.630 1.00 97.31 77 GLN A N 1
ATOM 618 C CA . GLN A 1 77 ? -9.241 2.536 22.803 1.00 97.31 77 GLN A CA 1
ATOM 619 C C . GLN A 1 77 ? -8.823 3.074 21.420 1.00 97.31 77 GLN A C 1
ATOM 621 O O . GLN A 1 77 ? -7.708 2.841 20.953 1.00 97.31 77 GLN A O 1
ATOM 626 N N . ILE A 1 78 ? -9.689 3.846 20.758 1.00 97.81 78 ILE A N 1
ATOM 627 C CA . ILE A 1 78 ? -9.408 4.475 19.461 1.00 97.81 78 ILE A CA 1
ATOM 628 C C . ILE A 1 78 ? -8.342 5.564 19.608 1.00 97.81 78 ILE A C 1
ATOM 630 O O . ILE A 1 78 ? -7.498 5.721 18.721 1.00 97.81 78 ILE A O 1
ATOM 634 N N . LEU A 1 79 ? -8.308 6.276 20.737 1.00 96.69 79 LEU A N 1
ATOM 635 C CA . LEU A 1 79 ? -7.239 7.223 21.041 1.00 96.69 79 LEU A CA 1
ATOM 636 C C . LEU A 1 79 ? -5.882 6.517 21.174 1.00 96.69 79 LEU A C 1
ATOM 638 O O . LEU A 1 79 ? -4.892 6.993 20.615 1.00 96.69 79 LEU A O 1
ATOM 642 N N . GLN A 1 80 ? -5.826 5.373 21.861 1.00 96.50 80 GLN A N 1
ATOM 643 C CA . GLN A 1 80 ? -4.612 4.553 21.949 1.00 96.50 80 GLN A CA 1
ATOM 644 C C . GLN A 1 80 ? -4.159 4.070 20.565 1.00 96.50 80 GLN A C 1
ATOM 646 O O . GLN A 1 80 ? -2.991 4.232 20.218 1.00 96.50 80 GLN A O 1
ATOM 651 N N . LEU A 1 81 ? -5.078 3.573 19.731 1.00 97.06 81 LEU A N 1
ATOM 652 C CA . LEU A 1 81 ? -4.773 3.153 18.355 1.00 97.06 81 LEU A CA 1
ATOM 653 C C . LEU A 1 81 ? -4.265 4.308 17.487 1.00 97.06 81 LEU A C 1
ATOM 655 O O . LEU A 1 81 ? -3.328 4.143 16.708 1.00 97.06 81 LEU A O 1
ATOM 659 N N . THR A 1 82 ? -4.856 5.490 17.641 1.00 96.69 82 THR A N 1
ATOM 660 C CA . THR A 1 82 ? -4.441 6.709 16.938 1.00 96.69 82 THR A CA 1
ATOM 661 C C . THR A 1 82 ? -3.006 7.095 17.306 1.00 96.69 82 THR A C 1
ATOM 663 O O . THR A 1 82 ? -2.195 7.387 16.425 1.00 96.69 82 THR A O 1
ATOM 666 N N . LYS A 1 83 ? -2.660 7.026 18.598 1.00 95.12 83 LYS A N 1
ATOM 667 C CA . LYS A 1 83 ? -1.289 7.247 19.079 1.00 95.12 83 LYS A CA 1
ATOM 668 C C . LYS A 1 83 ? -0.328 6.175 18.563 1.00 95.12 83 LYS A C 1
ATOM 670 O O . LYS A 1 83 ? 0.721 6.530 18.038 1.00 95.12 83 LYS A O 1
ATOM 675 N N . ALA A 1 84 ? -0.710 4.898 18.616 1.00 95.25 84 ALA A N 1
ATOM 676 C CA . ALA A 1 84 ? 0.110 3.795 18.116 1.00 95.25 84 ALA A CA 1
ATOM 677 C C . ALA A 1 84 ? 0.431 3.943 16.618 1.00 95.25 84 ALA A C 1
ATOM 679 O O . ALA A 1 84 ? 1.580 3.791 16.209 1.00 95.25 84 ALA A O 1
ATOM 680 N N . LEU A 1 85 ? -0.551 4.329 15.795 1.00 96.06 85 LEU A N 1
ATOM 681 C CA . LEU A 1 85 ? -0.332 4.607 14.370 1.00 96.06 85 LEU A CA 1
ATOM 682 C C . LEU A 1 85 ? 0.627 5.778 14.133 1.00 96.06 85 LEU A C 1
ATOM 684 O O . LEU A 1 85 ? 1.414 5.733 13.188 1.00 96.06 85 LEU A O 1
ATOM 688 N N . SER A 1 86 ? 0.570 6.812 14.975 1.00 95.38 86 SER A N 1
ATOM 689 C CA . SER A 1 86 ? 1.526 7.919 14.927 1.00 95.38 86 SER A CA 1
ATOM 690 C C . SER A 1 86 ? 2.941 7.451 15.283 1.00 95.38 86 SER A C 1
ATOM 692 O O . SER A 1 86 ? 3.875 7.733 14.534 1.00 95.38 86 SER A O 1
ATOM 694 N N . SER A 1 87 ? 3.090 6.681 16.366 1.00 93.31 87 SER A N 1
ATOM 695 C CA . SER A 1 87 ? 4.380 6.139 16.818 1.00 93.31 87 SER A CA 1
ATOM 696 C C . SER A 1 87 ? 5.013 5.169 15.823 1.00 93.31 87 SER A C 1
ATOM 698 O O . SER A 1 87 ? 6.231 5.169 15.662 1.00 93.31 87 SER A O 1
ATOM 700 N N . LEU A 1 88 ? 4.221 4.403 15.061 1.00 93.00 88 LEU A N 1
ATOM 701 C CA . LEU A 1 88 ? 4.756 3.592 13.958 1.00 93.00 88 LEU A CA 1
ATOM 702 C C . LEU A 1 88 ? 5.540 4.442 12.944 1.00 93.00 88 LEU A C 1
ATOM 704 O O . LEU A 1 88 ? 6.517 3.962 12.372 1.00 93.00 88 LEU A O 1
ATOM 708 N N . ILE A 1 89 ? 5.122 5.689 12.712 1.00 93.00 89 ILE A N 1
ATOM 709 C CA . ILE A 1 89 ? 5.775 6.604 11.769 1.00 93.00 89 ILE A CA 1
ATOM 710 C C . ILE A 1 89 ? 6.980 7.282 12.423 1.00 93.00 89 ILE A C 1
ATOM 712 O O . ILE A 1 89 ? 8.054 7.299 11.824 1.00 93.00 89 ILE A O 1
ATOM 716 N N . THR A 1 90 ? 6.805 7.853 13.618 1.00 91.81 90 THR A N 1
ATOM 717 C CA . THR A 1 90 ? 7.847 8.665 14.271 1.00 91.81 90 THR A CA 1
ATOM 718 C C . THR A 1 90 ? 8.958 7.822 14.873 1.00 91.81 90 THR A C 1
ATOM 720 O O . THR A 1 90 ? 10.128 8.126 14.663 1.00 91.81 90 THR A O 1
ATOM 723 N N . ASP A 1 91 ? 8.593 6.753 15.576 1.00 88.00 91 ASP A N 1
ATOM 724 C CA . ASP A 1 91 ? 9.511 5.965 16.400 1.00 88.00 91 ASP A CA 1
ATOM 725 C C . ASP A 1 91 ? 9.887 4.665 15.672 1.00 88.00 91 ASP A C 1
ATOM 727 O O . ASP A 1 91 ? 11.034 4.228 15.692 1.00 88.00 91 ASP A O 1
ATOM 731 N N . GLY A 1 92 ? 8.926 4.071 14.954 1.00 81.12 92 GLY A N 1
ATOM 732 C CA . GLY A 1 92 ? 9.114 2.836 14.186 1.00 81.12 92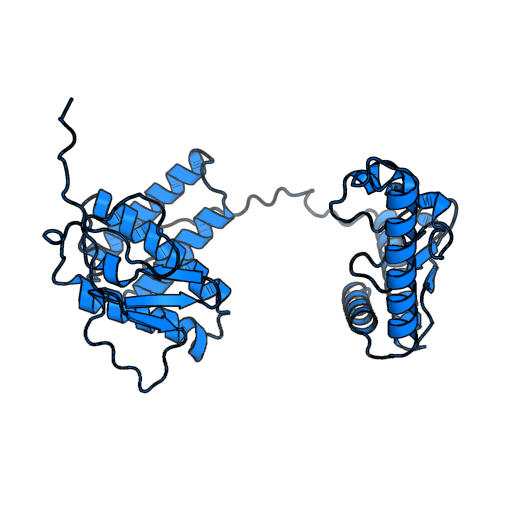 GLY A CA 1
ATOM 733 C C . GLY A 1 92 ? 9.681 3.023 12.772 1.00 81.12 92 GLY A C 1
ATOM 734 O O . GLY A 1 92 ? 9.862 2.036 12.055 1.00 81.12 92 GLY A O 1
ATOM 735 N N . GLY A 1 93 ? 9.902 4.265 12.322 1.00 86.88 93 GLY A N 1
ATOM 736 C CA . GLY A 1 93 ? 10.443 4.581 10.992 1.00 86.88 93 GLY A CA 1
ATOM 737 C C . GLY A 1 93 ? 9.589 4.085 9.815 1.00 86.88 93 GLY A C 1
ATOM 738 O O . GLY A 1 93 ? 10.075 3.971 8.682 1.00 86.88 93 GLY A O 1
ATOM 739 N N . ARG A 1 94 ? 8.314 3.738 10.045 1.00 91.38 94 ARG A N 1
ATOM 740 C CA . ARG A 1 94 ? 7.429 3.233 8.989 1.00 91.38 94 ARG A CA 1
ATOM 741 C C . ARG A 1 94 ? 7.049 4.370 8.045 1.00 91.38 94 ARG A C 1
ATOM 743 O O . ARG A 1 94 ? 6.727 5.484 8.447 1.00 91.38 94 ARG A O 1
ATOM 750 N N . ARG A 1 95 ? 6.981 4.059 6.748 1.00 92.69 95 ARG A N 1
ATOM 751 C CA . ARG A 1 95 ? 6.456 4.996 5.744 1.00 92.69 95 ARG A CA 1
ATOM 752 C C . ARG A 1 95 ? 4.984 5.310 6.030 1.00 92.69 95 ARG A C 1
ATOM 754 O O . ARG A 1 95 ? 4.216 4.411 6.372 1.00 92.69 95 ARG A O 1
ATOM 761 N N . MET A 1 96 ? 4.560 6.537 5.725 1.00 93.81 96 MET A N 1
ATOM 762 C CA . MET A 1 96 ? 3.153 6.970 5.798 1.00 93.81 96 MET A CA 1
ATOM 763 C C . MET A 1 96 ? 2.192 6.004 5.082 1.00 93.81 96 MET A C 1
ATOM 765 O O . MET A 1 96 ? 1.118 5.673 5.581 1.00 93.81 96 MET A O 1
ATOM 769 N N . ALA A 1 97 ? 2.600 5.504 3.909 1.00 93.12 97 ALA A N 1
ATOM 770 C CA . ALA A 1 97 ? 1.822 4.539 3.135 1.00 93.12 97 ALA A CA 1
ATOM 771 C C . ALA A 1 97 ? 1.620 3.208 3.880 1.00 93.12 97 ALA A C 1
ATOM 773 O O . ALA A 1 97 ? 0.548 2.610 3.785 1.00 93.12 97 ALA A O 1
ATOM 774 N N . THR A 1 98 ? 2.623 2.767 4.642 1.00 93.38 98 THR A N 1
ATOM 775 C CA . THR A 1 98 ? 2.540 1.565 5.472 1.00 93.38 98 THR A CA 1
ATOM 776 C C . THR A 1 98 ? 1.558 1.786 6.618 1.00 93.38 98 THR A C 1
ATOM 778 O O . THR A 1 98 ? 0.636 0.991 6.755 1.00 93.38 98 THR A O 1
ATOM 781 N N . ALA A 1 99 ? 1.660 2.897 7.358 1.00 95.19 99 ALA A N 1
ATOM 782 C CA . ALA A 1 99 ? 0.708 3.243 8.423 1.00 95.19 99 ALA A CA 1
ATOM 783 C C . ALA A 1 99 ? -0.744 3.343 7.909 1.00 95.19 99 ALA A C 1
ATOM 785 O O . ALA A 1 99 ? -1.677 2.863 8.551 1.00 95.19 99 ALA A O 1
ATOM 786 N N . CYS A 1 100 ? -0.943 3.866 6.694 1.00 95.69 100 CYS A N 1
ATOM 787 C CA . CYS A 1 100 ? -2.248 3.840 6.029 1.00 95.69 100 CYS A CA 1
ATOM 788 C C . CYS A 1 100 ? -2.751 2.400 5.793 1.00 95.69 100 CYS A C 1
ATOM 790 O O . CYS A 1 100 ? -3.942 2.127 5.939 1.00 95.69 100 CYS A O 1
ATOM 792 N N . GLY A 1 101 ? -1.857 1.461 5.465 1.00 96.19 101 GLY A N 1
ATOM 793 C CA . GLY A 1 101 ? -2.166 0.032 5.361 1.00 96.19 101 GLY A CA 1
ATOM 794 C C . GLY A 1 101 ? -2.621 -0.591 6.686 1.00 96.19 101 GLY A C 1
ATOM 795 O O . GLY A 1 101 ? -3.615 -1.322 6.694 1.00 96.19 101 GLY A O 1
ATOM 796 N N . TYR A 1 102 ? -1.963 -0.250 7.801 1.00 97.31 102 TYR A N 1
ATOM 797 C CA . TYR A 1 102 ? -2.396 -0.643 9.151 1.00 97.31 102 TYR A CA 1
ATOM 798 C C . TYR A 1 102 ? -3.806 -0.126 9.446 1.00 97.31 102 TYR A C 1
ATOM 800 O O . TYR A 1 102 ? -4.687 -0.908 9.797 1.00 97.31 102 TYR A O 1
ATOM 808 N N . ALA A 1 103 ? -4.058 1.161 9.201 1.00 97.00 103 ALA A N 1
ATOM 809 C CA . ALA A 1 103 ? -5.361 1.784 9.421 1.00 97.00 103 ALA A CA 1
ATOM 810 C C . ALA A 1 103 ? -6.494 1.140 8.591 1.00 97.00 103 ALA A C 1
ATOM 812 O O . ALA A 1 103 ? -7.607 0.955 9.081 1.00 97.00 103 ALA A O 1
ATOM 813 N N . GLN A 1 104 ? -6.221 0.743 7.343 1.00 95.94 104 GLN A N 1
ATOM 814 C CA . GLN A 1 104 ? -7.195 0.035 6.498 1.00 95.94 104 GLN A CA 1
ATOM 815 C C . GLN A 1 104 ? -7.473 -1.397 6.978 1.00 95.94 104 GLN A C 1
ATOM 817 O O . GLN A 1 104 ? -8.612 -1.874 6.902 1.00 95.94 104 GLN A O 1
ATOM 822 N N . CYS A 1 105 ? -6.451 -2.091 7.489 1.00 96.88 105 CYS A N 1
ATOM 823 C CA . CYS A 1 105 ? -6.645 -3.397 8.113 1.00 96.88 105 CYS A CA 1
ATOM 824 C C . CYS A 1 105 ? -7.471 -3.263 9.391 1.00 96.88 105 CYS A C 1
ATOM 826 O O . CYS A 1 105 ? -8.446 -3.997 9.538 1.00 96.88 105 CYS A O 1
ATOM 828 N N . LEU A 1 106 ? -7.148 -2.286 10.245 1.00 97.81 106 LEU A N 1
ATOM 829 C CA . LEU A 1 106 ? -7.888 -1.976 11.470 1.00 97.81 106 LEU A CA 1
ATOM 830 C C . LEU A 1 106 ? -9.362 -1.694 11.179 1.00 97.81 106 LEU A C 1
ATOM 832 O O . LEU A 1 106 ? -10.228 -2.302 11.799 1.00 97.81 106 LEU A O 1
ATOM 836 N N . LYS A 1 107 ? -9.656 -0.861 10.172 1.00 96.31 107 LYS A N 1
ATOM 837 C CA . LYS A 1 107 ? -11.029 -0.634 9.701 1.00 96.31 107 LYS A CA 1
ATOM 838 C C . LYS A 1 107 ? -11.747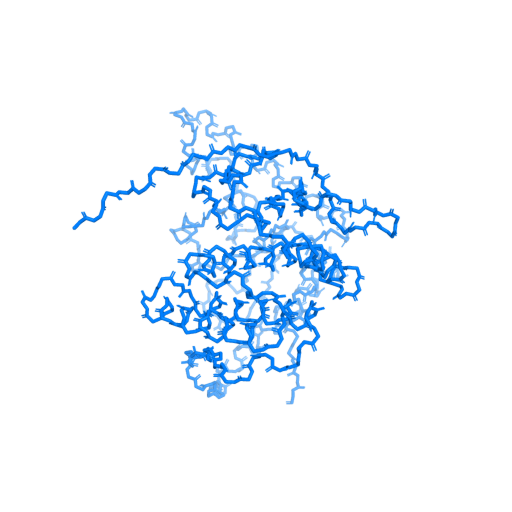 -1.948 9.397 1.00 96.31 107 LYS A C 1
ATOM 840 O O . LYS A 1 107 ? -12.886 -2.136 9.805 1.00 96.31 107 LYS A O 1
ATOM 845 N N . SER A 1 108 ? -11.090 -2.835 8.649 1.00 95.88 108 SER A N 1
ATOM 846 C CA . SER A 1 108 ? -11.678 -4.116 8.243 1.00 95.88 108 SER A CA 1
ATOM 847 C C . SER A 1 108 ? -11.930 -5.036 9.438 1.00 95.88 108 SER A C 1
ATOM 849 O O . SER A 1 108 ? -12.948 -5.717 9.459 1.00 95.88 108 SER A O 1
ATOM 851 N N . PHE A 1 109 ? -11.017 -5.043 10.412 1.00 98.06 109 PHE A N 1
ATOM 852 C CA . PHE A 1 109 ? -11.150 -5.803 11.651 1.00 98.06 109 PHE A CA 1
ATOM 853 C C . PHE A 1 109 ? -12.303 -5.281 12.511 1.00 98.06 109 PHE A C 1
ATOM 855 O O . PHE A 1 109 ? -13.153 -6.070 12.895 1.00 98.06 109 PHE A O 1
ATOM 862 N N . LEU A 1 110 ? -12.394 -3.967 12.747 1.00 97.81 110 LEU A N 1
ATOM 863 C CA . LEU A 1 110 ? -13.465 -3.379 13.562 1.00 97.81 110 LEU A CA 1
ATOM 864 C C . LEU A 1 110 ? -14.839 -3.491 12.895 1.00 97.81 110 LEU A C 1
ATOM 866 O O . LEU A 1 110 ? -15.812 -3.826 13.559 1.00 97.81 110 LEU A O 1
ATOM 870 N N . ASP A 1 111 ? -14.930 -3.269 11.577 1.00 95.75 111 ASP A N 1
ATOM 871 C CA . ASP A 1 111 ? -16.173 -3.501 10.824 1.00 95.75 111 ASP A CA 1
ATOM 872 C C . ASP A 1 111 ? -16.633 -4.963 10.919 1.00 95.75 111 ASP A C 1
ATOM 874 O O . ASP A 1 111 ? -17.830 -5.215 11.008 1.00 95.75 111 ASP A O 1
ATOM 878 N N . TRP A 1 112 ? -15.706 -5.924 10.923 1.00 97.19 112 TRP A N 1
ATOM 879 C CA . TRP A 1 112 ? -16.045 -7.331 11.128 1.00 97.19 112 TRP A CA 1
ATOM 880 C C . TRP A 1 112 ? -16.407 -7.640 12.583 1.00 97.19 112 TRP A C 1
ATOM 882 O O . TRP A 1 112 ? -17.419 -8.294 12.811 1.00 97.19 112 TRP A O 1
ATOM 892 N N . ALA A 1 113 ? -15.628 -7.166 13.555 1.00 97.88 113 ALA A N 1
ATOM 893 C CA . ALA A 1 113 ? -15.840 -7.453 14.969 1.00 97.88 113 ALA A CA 1
ATOM 894 C C . ALA A 1 113 ? -17.210 -6.940 15.424 1.00 97.88 113 ALA A C 1
ATOM 896 O O . ALA A 1 113 ? -17.998 -7.699 15.979 1.00 97.88 113 ALA A O 1
ATOM 897 N N . ASP A 1 114 ? -17.546 -5.692 15.085 1.00 96.56 114 ASP A N 1
ATOM 898 C CA . ASP A 1 114 ? -18.841 -5.115 15.446 1.00 96.56 114 ASP A CA 1
ATOM 899 C C . ASP A 1 114 ? -20.009 -5.828 14.744 1.00 96.56 114 ASP A C 1
ATOM 901 O O . ASP A 1 114 ? -21.053 -6.031 15.357 1.00 96.56 114 ASP A O 1
ATOM 905 N N . ALA A 1 115 ? -19.832 -6.289 13.499 1.00 94.75 115 ALA A N 1
ATOM 906 C CA . ALA A 1 115 ? -20.847 -7.083 12.800 1.00 94.75 115 ALA A CA 1
ATOM 907 C C . ALA A 1 115 ? -21.070 -8.480 13.414 1.00 94.75 115 ALA A C 1
ATOM 909 O O . ALA A 1 115 ? -22.099 -9.097 13.146 1.00 94.75 115 ALA A O 1
ATOM 910 N N . ASN A 1 116 ? -20.128 -8.974 14.223 1.00 96.44 116 ASN A N 1
ATOM 911 C CA . ASN A 1 116 ? -20.231 -10.239 14.958 1.00 96.44 116 ASN A CA 1
ATOM 912 C C . ASN A 1 116 ? -20.496 -10.020 16.462 1.00 96.44 116 ASN A C 1
ATOM 914 O O . ASN A 1 116 ? -20.394 -10.960 17.240 1.00 96.44 116 ASN A O 1
ATOM 918 N N . GLY A 1 117 ? -20.829 -8.793 16.885 1.00 96.06 117 GLY A N 1
ATOM 919 C CA . GLY A 1 117 ? -21.117 -8.472 18.289 1.00 96.06 117 GLY A CA 1
ATOM 920 C C . GLY A 1 117 ? -19.890 -8.430 19.211 1.00 96.06 117 GLY A C 1
ATOM 921 O O . GLY A 1 117 ? -20.040 -8.300 20.422 1.00 96.06 117 GLY A O 1
ATOM 922 N N . LEU A 1 118 ? -18.675 -8.492 18.660 1.00 97.38 118 LEU A N 1
ATOM 923 C CA . LEU A 1 118 ? -17.404 -8.486 19.396 1.00 97.38 118 LEU A CA 1
ATOM 924 C C . LEU A 1 118 ? -16.951 -7.045 19.709 1.00 97.38 118 LEU A C 1
ATOM 926 O O . LEU A 1 118 ? -15.885 -6.584 19.290 1.00 97.38 118 LEU A O 1
ATOM 930 N N . HIS A 1 119 ? -17.796 -6.285 20.408 1.00 96.62 119 HIS A N 1
ATOM 931 C CA . HIS A 1 119 ? -17.580 -4.853 20.677 1.00 96.62 119 HIS A CA 1
ATOM 932 C C . HIS A 1 119 ? -16.446 -4.561 21.671 1.00 96.62 119 HIS A C 1
ATOM 934 O O . HIS A 1 119 ? -15.943 -3.437 21.746 1.00 96.62 119 HIS A O 1
ATOM 940 N N . ASP A 1 120 ? -16.028 -5.566 22.429 1.00 96.38 120 ASP A N 1
ATOM 941 C CA . ASP A 1 120 ? -14.941 -5.540 23.403 1.00 96.38 120 ASP A CA 1
ATOM 942 C C . ASP A 1 120 ? -13.602 -6.026 22.818 1.00 96.38 120 ASP A C 1
ATOM 944 O O . ASP A 1 120 ? -12.625 -6.180 23.546 1.00 96.38 120 ASP A O 1
ATOM 948 N N . CYS A 1 121 ? -13.499 -6.178 21.490 1.00 96.94 121 CYS A N 1
ATOM 949 C CA . CYS A 1 121 ? -12.296 -6.676 20.812 1.00 96.94 121 CYS A CA 1
ATOM 950 C C . CYS A 1 121 ? -11.013 -5.846 21.045 1.00 96.94 121 CYS A C 1
ATOM 952 O O . CYS A 1 121 ? -9.929 -6.280 20.663 1.00 96.94 121 CYS A O 1
ATOM 954 N N . LEU A 1 122 ? -11.107 -4.654 21.644 1.00 97.12 122 LEU A N 1
ATOM 955 C CA . LEU A 1 122 ? -9.975 -3.779 21.996 1.00 97.12 122 LEU A CA 1
ATOM 956 C C . LEU A 1 122 ? -9.764 -3.631 23.516 1.00 97.12 122 LEU A C 1
ATOM 958 O O . LEU A 1 122 ? -8.984 -2.787 23.945 1.00 97.12 122 LEU A O 1
ATOM 962 N N . SER A 1 123 ? -10.481 -4.393 24.342 1.00 95.38 123 SER A N 1
ATOM 963 C CA . SER A 1 123 ? -10.438 -4.262 25.805 1.00 95.38 123 SER A CA 1
ATOM 964 C C . SER A 1 123 ? -9.185 -4.866 26.453 1.00 95.38 123 SER A C 1
ATOM 966 O O . SER A 1 123 ? -8.971 -4.677 27.646 1.00 95.38 123 SER A O 1
ATOM 968 N N . GLY A 1 124 ? -8.350 -5.570 25.685 1.00 94.25 124 GLY A N 1
ATOM 969 C CA . GLY A 1 124 ? -7.249 -6.384 26.190 1.00 94.25 124 GLY A CA 1
ATOM 970 C C . GLY A 1 124 ? -7.716 -7.761 26.664 1.00 94.25 124 GLY A C 1
ATOM 971 O O . GLY A 1 124 ? -8.845 -8.184 26.401 1.00 94.25 124 GLY A O 1
ATOM 972 N N . GLY A 1 125 ? -6.817 -8.483 27.335 1.00 94.19 125 GLY A N 1
ATOM 973 C CA . GLY A 1 125 ? -7.095 -9.802 27.909 1.00 94.19 125 GLY A CA 1
ATOM 974 C C . GLY A 1 125 ? -7.656 -10.827 26.912 1.00 94.19 125 GLY A C 1
ATOM 975 O O . GLY A 1 125 ? -7.320 -10.834 25.724 1.00 94.19 125 GLY A O 1
ATOM 976 N N . GLU A 1 126 ? -8.534 -11.696 27.415 1.00 94.38 126 GLU A N 1
ATOM 977 C CA . GLU A 1 126 ? -9.149 -12.775 26.633 1.00 94.38 126 GLU A CA 1
ATOM 978 C C . GLU A 1 126 ? -10.109 -12.269 25.551 1.00 94.38 126 GLU A C 1
ATOM 980 O O . GLU A 1 126 ? -10.158 -12.863 24.480 1.00 94.38 126 GLU A O 1
ATOM 985 N N . ALA A 1 127 ? -10.813 -11.153 25.766 1.00 95.88 127 ALA A N 1
ATOM 986 C CA . ALA A 1 127 ? -11.743 -10.599 24.777 1.00 95.88 127 ALA A CA 1
ATOM 987 C C . ALA A 1 127 ? -11.022 -10.202 23.479 1.00 95.88 127 ALA A C 1
ATOM 989 O O . ALA A 1 127 ? -11.386 -10.618 22.376 1.00 95.88 127 ALA A O 1
ATOM 990 N N . THR A 1 128 ? -9.926 -9.449 23.608 1.00 97.44 128 THR A N 1
ATOM 991 C CA . THR A 1 128 ? -9.096 -9.062 22.463 1.00 97.44 128 THR A CA 1
ATOM 992 C C . THR A 1 128 ? -8.423 -10.269 21.817 1.00 97.44 128 THR A C 1
ATOM 994 O O . THR A 1 128 ? -8.379 -10.364 20.587 1.00 97.44 128 THR A O 1
ATOM 997 N N . ARG A 1 129 ? -7.934 -11.222 22.621 1.00 96.06 129 ARG A N 1
ATOM 998 C CA . ARG A 1 129 ? -7.314 -12.444 22.102 1.00 96.06 129 ARG A CA 1
ATOM 999 C C . ARG A 1 129 ? -8.313 -13.317 21.334 1.00 96.06 129 ARG A C 1
ATOM 1001 O O . ARG A 1 129 ? -8.000 -13.749 20.225 1.00 96.06 129 ARG A O 1
ATOM 1008 N N . GLY A 1 130 ? -9.502 -13.545 21.886 1.00 96.19 130 GLY A N 1
ATOM 1009 C CA . GLY A 1 130 ? -10.585 -14.301 21.258 1.00 96.19 130 GLY A CA 1
ATOM 1010 C C . GLY A 1 130 ? -11.010 -13.678 19.931 1.00 96.19 130 GLY A C 1
ATOM 1011 O O . GLY A 1 130 ? -10.962 -14.344 18.897 1.00 96.19 130 GLY A O 1
ATOM 1012 N N . ALA A 1 131 ? -11.271 -12.366 19.923 1.00 97.44 131 ALA A N 1
ATOM 1013 C CA . ALA A 1 131 ? -11.624 -11.643 18.704 1.00 97.44 131 ALA A CA 1
ATOM 1014 C C . ALA A 1 131 ? -10.523 -11.711 17.630 1.00 97.44 131 ALA A C 1
ATOM 1016 O O . ALA A 1 131 ? -10.818 -11.827 16.439 1.00 97.44 131 ALA A O 1
ATOM 1017 N N . TYR A 1 132 ? -9.244 -11.669 18.022 1.00 97.69 132 TYR A N 1
ATOM 1018 C CA . TYR A 1 132 ? -8.133 -11.833 17.084 1.00 97.69 132 TYR A CA 1
ATOM 1019 C C . TYR A 1 132 ? -8.080 -13.245 16.475 1.00 97.69 132 TYR A C 1
ATOM 1021 O O . TYR A 1 132 ? -7.851 -13.381 15.270 1.00 97.69 132 TYR A O 1
ATOM 1029 N N . LEU A 1 133 ? -8.302 -14.295 17.272 1.00 96.44 133 LEU A N 1
ATOM 1030 C CA . LEU A 1 133 ? -8.323 -15.677 16.782 1.00 96.44 133 LEU A CA 1
ATOM 1031 C C . LEU A 1 133 ? -9.486 -15.921 15.817 1.00 96.44 133 LEU A C 1
ATOM 1033 O O . LEU A 1 133 ? -9.273 -16.451 14.725 1.00 96.44 133 LEU A O 1
ATOM 1037 N N . GLU A 1 134 ? -10.683 -15.454 16.163 1.00 97.25 134 GLU A N 1
ATOM 1038 C CA . GLU A 1 134 ? -11.848 -15.527 15.281 1.00 97.25 134 GLU A CA 1
ATOM 1039 C C . GLU A 1 134 ? -11.635 -14.730 13.983 1.00 97.25 134 GLU A C 1
ATOM 1041 O O . GLU A 1 134 ? -11.937 -15.212 12.887 1.00 97.25 134 GLU A O 1
ATOM 1046 N N . TRP A 1 135 ? -11.014 -13.547 14.063 1.00 97.25 135 TRP A N 1
ATOM 1047 C CA . TRP A 1 135 ? -10.629 -12.774 12.881 1.00 97.25 135 TRP A CA 1
ATOM 1048 C C . TRP A 1 135 ? -9.614 -13.512 12.005 1.00 97.25 135 TRP A C 1
ATOM 1050 O O . TRP A 1 135 ? -9.666 -13.435 10.768 1.00 97.25 135 TRP A O 1
ATOM 1060 N N . ALA A 1 136 ? -8.671 -14.222 12.626 1.00 96.38 136 ALA A N 1
ATOM 1061 C CA . ALA A 1 136 ? -7.672 -15.000 11.915 1.00 96.38 136 ALA A CA 1
ATOM 1062 C C . ALA A 1 136 ? -8.308 -16.169 11.154 1.00 96.38 136 ALA A C 1
ATOM 1064 O O . ALA A 1 136 ? -7.942 -16.417 9.999 1.00 96.38 136 ALA A O 1
ATOM 1065 N N . ASP A 1 137 ? -9.295 -16.830 11.754 1.00 95.31 137 ASP A N 1
ATOM 1066 C CA . ASP A 1 137 ? -10.067 -17.893 11.114 1.00 95.31 137 ASP A CA 1
ATOM 1067 C C . ASP A 1 137 ? -10.971 -17.351 10.001 1.00 95.31 137 ASP A C 1
ATOM 1069 O O . ASP A 1 137 ? -10.943 -17.878 8.885 1.00 95.31 137 ASP A O 1
ATOM 1073 N N . TYR A 1 138 ? -11.653 -16.223 10.221 1.00 96.06 138 TYR A N 1
ATOM 1074 C CA . TYR A 1 138 ? -12.398 -15.515 9.175 1.00 96.06 138 TYR A CA 1
ATOM 1075 C C . TYR A 1 138 ? -11.501 -15.149 7.981 1.00 96.06 138 TYR A C 1
ATOM 1077 O O . TYR A 1 138 ? -11.837 -15.386 6.815 1.00 96.06 138 TYR A O 1
ATOM 1085 N N . THR A 1 139 ? -10.315 -14.600 8.250 1.00 95.44 139 THR A N 1
ATOM 1086 C CA . THR A 1 139 ? -9.359 -14.220 7.203 1.00 95.44 139 THR A CA 1
ATOM 1087 C C . THR A 1 139 ? -8.788 -15.454 6.497 1.00 95.44 139 THR A C 1
ATOM 1089 O O . THR A 1 139 ? -8.515 -15.402 5.294 1.00 95.44 139 THR A O 1
ATOM 1092 N N . ARG A 1 140 ? -8.618 -16.583 7.197 1.00 94.00 140 ARG A N 1
ATOM 1093 C CA . ARG A 1 140 ? -8.218 -17.868 6.599 1.00 94.00 140 ARG A CA 1
ATOM 1094 C C . ARG A 1 140 ? -9.299 -18.409 5.671 1.00 94.00 140 ARG A C 1
ATOM 1096 O O . ARG A 1 140 ? -8.980 -18.837 4.565 1.00 94.00 140 ARG A O 1
ATOM 1103 N N . GLU A 1 141 ? -10.559 -18.348 6.079 1.00 93.19 141 GLU A N 1
ATOM 1104 C CA . GLU A 1 141 ? -11.679 -18.813 5.263 1.00 93.19 141 GLU A CA 1
ATOM 1105 C C . GLU A 1 141 ? -11.834 -17.979 3.986 1.00 93.19 141 GLU A C 1
ATOM 1107 O O . GLU A 1 141 ? -11.986 -18.519 2.890 1.00 93.19 141 GLU A O 1
ATOM 1112 N N . ARG A 1 142 ? -11.668 -16.655 4.076 1.00 93.00 142 ARG A N 1
ATOM 1113 C CA . ARG A 1 142 ? -11.639 -15.794 2.882 1.00 93.00 142 ARG A CA 1
ATOM 1114 C C . ARG A 1 142 ? -10.507 -16.128 1.920 1.00 93.00 142 ARG A C 1
ATOM 1116 O O . ARG A 1 142 ? -10.704 -16.029 0.711 1.00 93.00 142 ARG A O 1
ATOM 1123 N N . TYR A 1 143 ? -9.340 -16.503 2.436 1.00 92.12 143 TYR A N 1
ATOM 1124 C CA . TYR A 1 143 ? -8.250 -16.988 1.596 1.00 92.12 143 TYR A CA 1
ATOM 1125 C C . TYR A 1 143 ? -8.600 -18.326 0.931 1.00 92.12 143 TYR A C 1
ATOM 1127 O O . TYR A 1 143 ? -8.391 -18.470 -0.270 1.00 92.12 143 TYR A O 1
ATOM 1135 N N . ARG A 1 144 ? -9.184 -19.282 1.671 1.00 89.00 144 ARG A N 1
ATOM 1136 C CA . ARG A 1 144 ? -9.617 -20.582 1.118 1.00 89.00 144 ARG A CA 1
ATOM 1137 C C . ARG A 1 144 ? -10.619 -20.420 -0.022 1.00 89.00 144 ARG A C 1
ATOM 1139 O O . ARG A 1 144 ? -10.508 -21.107 -1.029 1.00 89.00 144 ARG A O 1
ATOM 1146 N N . ARG A 1 145 ? -11.531 -19.454 0.103 1.00 89.19 145 ARG A N 1
ATOM 1147 C CA . ARG A 1 145 ? -12.489 -19.063 -0.947 1.00 89.19 145 ARG A CA 1
ATOM 1148 C C . ARG A 1 145 ? -11.879 -18.214 -2.067 1.00 89.19 145 ARG A C 1
ATOM 1150 O O . ARG A 1 145 ? -12.620 -17.686 -2.886 1.00 89.19 145 ARG A O 1
ATOM 1157 N N . GLN A 1 146 ? -10.560 -18.014 -2.069 1.00 89.50 146 GLN A N 1
ATOM 1158 C CA . GLN A 1 146 ? -9.825 -17.195 -3.039 1.00 89.50 146 GLN A CA 1
ATOM 1159 C C . GLN A 1 146 ? -10.301 -15.731 -3.117 1.00 89.50 146 GLN A C 1
ATOM 1161 O O . GLN A 1 146 ? -9.997 -15.012 -4.064 1.00 89.50 146 GLN A O 1
ATOM 1166 N N . ALA A 1 147 ? -11.006 -15.244 -2.089 1.00 90.56 147 ALA A N 1
ATOM 1167 C CA . ALA A 1 147 ? -11.514 -13.874 -2.034 1.00 90.56 147 ALA A CA 1
ATOM 1168 C C . ALA A 1 147 ? -10.423 -12.851 -1.672 1.00 90.56 147 ALA A C 1
ATOM 1170 O O . ALA A 1 147 ? -10.640 -11.644 -1.788 1.00 90.56 147 ALA A O 1
ATOM 1171 N N . ILE A 1 148 ? -9.278 -13.319 -1.167 1.00 92.12 148 ILE A N 1
ATOM 1172 C CA . ILE A 1 148 ? -8.084 -12.523 -0.877 1.00 92.12 148 ILE A CA 1
ATOM 1173 C C . ILE A 1 148 ? -6.827 -13.332 -1.204 1.00 92.12 148 ILE A C 1
ATOM 1175 O O . ILE A 1 148 ? -6.838 -14.561 -1.160 1.00 92.12 148 ILE A O 1
ATOM 1179 N N . THR A 1 149 ? -5.723 -12.638 -1.481 1.00 90.25 149 THR A N 1
ATOM 1180 C CA . THR A 1 149 ? -4.426 -13.282 -1.715 1.00 90.25 149 THR A CA 1
ATOM 1181 C C . THR A 1 149 ? -3.764 -13.715 -0.408 1.00 90.25 149 THR A C 1
ATOM 1183 O O . THR A 1 149 ? -4.085 -13.216 0.673 1.00 90.25 149 THR A O 1
ATOM 1186 N N . GLU A 1 150 ? -2.779 -14.606 -0.515 1.00 90.75 150 GLU A N 1
ATOM 1187 C CA . GLU A 1 150 ? -1.906 -14.988 0.599 1.00 90.75 150 GLU A CA 1
ATOM 1188 C C . GLU A 1 150 ? -1.240 -13.764 1.244 1.00 90.75 150 GLU A C 1
ATOM 1190 O O . GLU A 1 150 ? -1.251 -13.613 2.467 1.00 90.75 150 GLU A O 1
ATOM 1195 N N . HIS A 1 151 ? -0.706 -12.855 0.420 1.00 91.06 151 HIS A N 1
ATOM 1196 C CA . HIS A 1 151 ? -0.086 -11.625 0.900 1.00 91.06 151 HIS A CA 1
ATOM 1197 C C . HIS A 1 151 ? -1.075 -10.798 1.731 1.00 91.06 151 HIS A C 1
ATOM 1199 O O . HIS A 1 151 ? -0.750 -10.383 2.841 1.00 91.06 151 HIS A O 1
ATOM 1205 N N . THR A 1 152 ? -2.307 -10.615 1.240 1.00 92.69 152 THR A N 1
ATOM 1206 C CA . THR A 1 152 ? -3.358 -9.897 1.973 1.00 92.69 152 THR A CA 1
ATOM 1207 C C . THR A 1 152 ? -3.745 -10.604 3.274 1.00 92.69 152 THR A C 1
ATOM 1209 O O . THR A 1 152 ? -3.944 -9.927 4.280 1.00 92.69 152 THR A O 1
ATOM 1212 N N . HIS A 1 153 ? -3.828 -11.937 3.284 1.00 93.56 153 HIS A N 1
ATOM 1213 C CA . HIS A 1 153 ? -4.090 -12.716 4.497 1.00 93.56 153 HIS A CA 1
ATOM 1214 C C . HIS A 1 153 ? -3.001 -12.488 5.556 1.00 93.56 153 HIS A C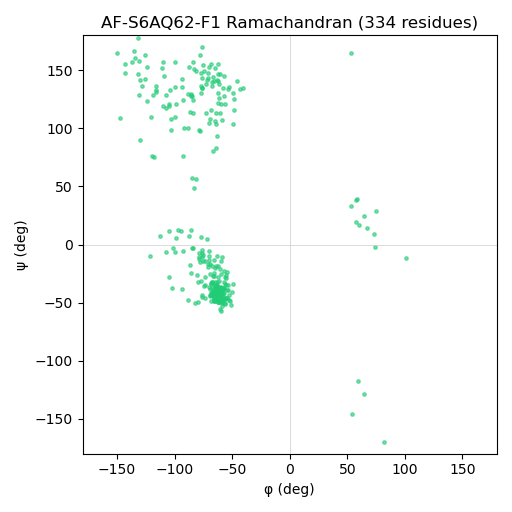 1
ATOM 1216 O O . HIS A 1 153 ? -3.298 -12.046 6.664 1.00 93.56 153 HIS A O 1
ATOM 1222 N N . ASN A 1 154 ? -1.734 -12.718 5.199 1.00 94.44 154 ASN A N 1
ATOM 1223 C CA . ASN A 1 154 ? -0.606 -12.588 6.124 1.00 94.44 154 ASN A CA 1
ATOM 1224 C C . ASN A 1 154 ? -0.427 -11.147 6.625 1.00 94.44 154 ASN A C 1
ATOM 1226 O O . ASN A 1 154 ? -0.138 -10.939 7.803 1.00 94.44 154 ASN A O 1
ATOM 1230 N N . MET A 1 155 ? -0.630 -10.158 5.748 1.00 94.81 155 MET A N 1
ATOM 1231 C CA . MET A 1 155 ? -0.583 -8.739 6.103 1.00 94.81 155 MET A CA 1
ATOM 1232 C C . MET A 1 155 ? -1.662 -8.380 7.132 1.00 94.81 155 MET A C 1
ATOM 1234 O O . MET A 1 155 ? -1.358 -7.707 8.110 1.00 94.81 155 MET A O 1
ATOM 1238 N N . ARG A 1 156 ? -2.904 -8.856 6.953 1.00 95.62 156 ARG A N 1
ATOM 1239 C CA . ARG A 1 156 ? -4.000 -8.607 7.906 1.00 95.62 156 ARG A CA 1
ATOM 1240 C C . ARG A 1 156 ? -3.697 -9.162 9.295 1.00 95.62 156 ARG A C 1
ATOM 1242 O O . ARG A 1 156 ? -3.914 -8.449 10.267 1.00 95.62 156 ARG A O 1
ATOM 1249 N N . LEU A 1 157 ? -3.188 -10.395 9.382 1.00 95.62 157 LEU A N 1
ATOM 1250 C CA . LEU A 1 157 ? -2.801 -10.994 10.665 1.00 95.62 157 LEU A CA 1
ATOM 1251 C C . LEU A 1 157 ? -1.699 -10.179 11.342 1.00 95.62 157 LEU A C 1
ATOM 1253 O O . LEU A 1 157 ? -1.821 -9.809 12.503 1.00 95.62 157 LEU A O 1
ATOM 1257 N N . HIS A 1 158 ? -0.646 -9.854 10.589 1.00 95.44 158 HIS A N 1
ATOM 1258 C CA . HIS A 1 158 ? 0.493 -9.119 11.123 1.00 95.44 158 HIS A CA 1
ATOM 1259 C C . HIS A 1 158 ? 0.107 -7.724 11.625 1.00 95.44 158 HIS A C 1
ATOM 1261 O O . HIS A 1 158 ? 0.446 -7.382 12.753 1.00 95.44 158 HIS A O 1
ATOM 1267 N N . PHE A 1 159 ? -0.612 -6.942 10.813 1.00 96.81 159 PHE A N 1
ATOM 1268 C CA . PHE A 1 159 ? -0.932 -5.553 11.144 1.00 96.81 159 PHE A CA 1
ATOM 1269 C C . PHE A 1 159 ? -1.892 -5.440 12.323 1.00 96.81 159 PHE A C 1
ATOM 1271 O O . PHE A 1 159 ? -1.707 -4.576 13.174 1.00 96.81 159 PHE A O 1
ATOM 1278 N N . ILE A 1 160 ? -2.912 -6.301 12.380 1.00 97.44 160 ILE A N 1
ATOM 1279 C CA . ILE A 1 160 ? -3.834 -6.310 13.518 1.00 97.44 160 ILE A CA 1
ATOM 1280 C C . ILE A 1 160 ? -3.124 -6.818 14.769 1.00 97.44 160 ILE A C 1
ATOM 1282 O O . ILE A 1 160 ? -3.256 -6.187 15.808 1.00 97.44 160 ILE A O 1
ATOM 1286 N N . GLY A 1 161 ? -2.337 -7.894 14.667 1.00 96.31 161 GLY A N 1
ATOM 1287 C CA . GLY A 1 161 ? -1.597 -8.427 15.808 1.00 96.31 161 GLY A CA 1
ATOM 1288 C C . GLY A 1 161 ? -0.692 -7.374 16.449 1.00 96.31 161 GLY A C 1
ATOM 1289 O O . GLY A 1 161 ? -0.815 -7.114 17.636 1.00 96.31 161 GLY A O 1
ATOM 1290 N N . GLU A 1 162 ? 0.140 -6.702 15.651 1.00 95.19 162 GLU A N 1
ATOM 1291 C CA . GLU A 1 162 ? 1.061 -5.664 16.142 1.00 95.19 162 GLU A CA 1
ATOM 1292 C C . GLU A 1 162 ? 0.327 -4.455 16.745 1.00 95.19 162 GLU A C 1
ATOM 1294 O O . GLU A 1 162 ? 0.760 -3.932 17.768 1.00 95.19 162 GLU A O 1
ATOM 1299 N N . LEU A 1 163 ? -0.806 -4.021 16.170 1.00 96.38 163 LEU A N 1
ATOM 1300 C CA . LEU A 1 163 ? -1.600 -2.932 16.758 1.00 96.38 163 LEU A CA 1
ATOM 1301 C C . LEU A 1 163 ? -2.242 -3.324 18.085 1.00 96.38 163 LEU A C 1
ATOM 1303 O O . LEU A 1 163 ? -2.264 -2.509 19.005 1.00 96.38 163 LEU A O 1
ATOM 1307 N N . LEU A 1 164 ? -2.796 -4.533 18.179 1.00 96.62 164 LEU A N 1
ATOM 1308 C CA . LEU A 1 164 ? -3.433 -5.000 19.406 1.00 96.62 164 LEU A CA 1
ATOM 1309 C C . LEU A 1 164 ? -2.397 -5.137 20.522 1.00 96.62 164 LEU A C 1
ATOM 1311 O O . LEU A 1 164 ? -2.593 -4.559 21.583 1.00 96.62 164 LEU A O 1
ATOM 1315 N N . GLU A 1 165 ? -1.255 -5.775 20.257 1.00 94.75 165 GLU A N 1
ATOM 1316 C CA . GLU A 1 165 ? -0.157 -5.881 21.230 1.00 94.75 165 GLU A CA 1
ATOM 1317 C C . GLU A 1 165 ? 0.317 -4.491 21.692 1.00 94.75 165 GLU A C 1
ATOM 1319 O O . GLU A 1 165 ? 0.384 -4.223 22.892 1.00 94.75 165 GLU A O 1
ATOM 1324 N N . ALA A 1 166 ? 0.526 -3.558 20.755 1.00 92.75 166 ALA A N 1
ATOM 1325 C CA . ALA A 1 166 ? 0.972 -2.200 21.069 1.00 92.75 166 ALA A CA 1
ATOM 1326 C C . ALA A 1 166 ? -0.047 -1.362 21.863 1.00 92.75 166 ALA A C 1
ATOM 1328 O O . ALA A 1 166 ? 0.342 -0.400 22.523 1.00 92.75 166 ALA A O 1
ATOM 1329 N N . THR A 1 167 ? -1.345 -1.669 21.780 1.00 93.94 167 THR A N 1
ATOM 1330 C CA . THR A 1 167 ? -2.403 -0.845 22.398 1.00 93.94 167 THR A CA 1
ATOM 1331 C C . THR A 1 167 ? -2.991 -1.443 23.661 1.00 93.94 167 THR A C 1
ATOM 1333 O O . THR A 1 167 ? -3.418 -0.690 24.533 1.00 93.94 167 THR A O 1
ATOM 1336 N N . THR A 1 168 ? -2.979 -2.768 23.792 1.00 92.25 168 THR A N 1
ATOM 1337 C CA . THR A 1 168 ? -3.526 -3.463 24.960 1.00 92.25 168 THR A CA 1
ATOM 1338 C C . THR A 1 168 ? -2.449 -4.041 25.874 1.00 92.25 168 THR A C 1
ATOM 1340 O O . THR A 1 168 ? -2.793 -4.591 26.916 1.00 92.25 168 THR A O 1
ATOM 1343 N N . GLY A 1 169 ? -1.169 -3.980 25.486 1.00 87.75 169 GLY A N 1
ATOM 1344 C CA . GLY A 1 169 ? -0.060 -4.578 26.239 1.00 87.75 169 GLY A CA 1
ATOM 1345 C C . GLY A 1 169 ? -0.088 -6.108 26.268 1.00 87.75 169 GLY A C 1
ATOM 1346 O O . GLY A 1 169 ? 0.592 -6.721 27.085 1.00 87.75 169 GLY A O 1
ATOM 1347 N N . LEU A 1 170 ? -0.898 -6.734 25.407 1.00 90.88 170 LEU A N 1
ATOM 1348 C CA . LEU A 1 170 ? -0.890 -8.185 25.258 1.00 90.88 170 LEU A CA 1
ATOM 1349 C C . LEU A 1 170 ? 0.397 -8.606 24.558 1.00 90.88 170 LEU A C 1
ATOM 1351 O O . LEU A 1 170 ? 0.844 -7.947 23.625 1.00 90.88 170 LEU A O 1
ATOM 1355 N N . GLU A 1 171 ? 0.942 -9.745 24.962 1.00 88.81 171 GLU A N 1
ATOM 1356 C CA . GLU A 1 171 ? 2.089 -10.350 24.298 1.00 88.81 171 GLU A CA 1
ATOM 1357 C C . GLU A 1 171 ? 1.669 -11.615 23.558 1.00 88.81 171 GLU A C 1
ATOM 1359 O O . GLU A 1 171 ? 0.839 -12.397 24.031 1.00 88.81 171 GLU A O 1
ATOM 1364 N N . ASN A 1 172 ? 2.298 -11.860 22.409 1.00 85.88 172 ASN A N 1
ATOM 1365 C CA . ASN A 1 172 ? 2.127 -13.083 21.633 1.00 85.88 172 ASN A CA 1
ATOM 1366 C C . ASN A 1 172 ? 0.667 -13.354 21.230 1.00 85.88 172 ASN A C 1
ATOM 1368 O O . ASN A 1 172 ? 0.239 -14.513 21.183 1.00 85.88 172 ASN A O 1
ATOM 1372 N N . ILE A 1 173 ? -0.099 -12.316 20.873 1.00 91.56 173 ILE A N 1
ATOM 1373 C CA . ILE A 1 173 ? -1.500 -12.466 20.440 1.00 91.56 173 ILE A CA 1
ATOM 1374 C C . ILE A 1 173 ? -1.606 -13.359 19.196 1.00 91.56 173 ILE A C 1
ATOM 1376 O O . ILE A 1 173 ? -2.598 -14.051 18.974 1.00 91.56 173 ILE A O 1
ATOM 1380 N N . GLN A 1 174 ? -0.528 -13.413 18.408 1.00 86.50 174 GLN A N 1
ATOM 1381 C CA . GLN A 1 174 ? -0.421 -14.256 17.222 1.00 86.50 174 GLN A CA 1
ATOM 1382 C C . GLN A 1 174 ? -0.317 -15.758 17.544 1.00 86.50 174 GLN A C 1
ATOM 1384 O O . GLN A 1 174 ? -0.492 -16.584 16.640 1.00 86.50 174 GLN A O 1
ATOM 1389 N N . ARG A 1 175 ? -0.055 -16.149 18.801 1.00 86.62 175 ARG A N 1
ATOM 1390 C CA . ARG A 1 175 ? 0.092 -17.553 19.208 1.00 86.62 175 ARG A CA 1
ATOM 1391 C C . ARG A 1 175 ? -1.206 -18.326 18.969 1.00 86.62 175 ARG A C 1
ATOM 1393 O O . ARG A 1 175 ? -2.250 -18.012 19.533 1.00 86.62 175 ARG A O 1
ATOM 1400 N N . GLY A 1 176 ? -1.110 -19.382 18.160 1.00 81.38 176 GLY A N 1
ATOM 1401 C CA . GLY A 1 176 ? -2.251 -20.196 17.721 1.00 81.38 176 GLY A CA 1
ATOM 1402 C C . GLY A 1 176 ? -2.725 -19.870 16.303 1.00 81.38 176 GLY A C 1
ATOM 1403 O O . GLY A 1 176 ? -3.452 -20.657 15.703 1.00 81.38 176 GLY A O 1
ATOM 1404 N N . THR A 1 177 ? -2.246 -18.774 15.709 1.00 86.50 177 THR A N 1
ATOM 1405 C CA . THR A 1 177 ? -2.495 -18.467 14.297 1.00 86.50 177 THR A CA 1
ATOM 1406 C C . THR A 1 177 ? -1.368 -18.989 13.414 1.00 86.50 177 THR A C 1
ATOM 1408 O O . THR A 1 177 ? -0.193 -18.972 13.779 1.00 86.50 177 THR A O 1
ATOM 1411 N N . ARG A 1 178 ? -1.721 -19.482 12.224 1.00 84.25 178 ARG A N 1
ATOM 1412 C CA . ARG A 1 178 ? -0.749 -19.892 11.206 1.00 84.25 178 ARG A CA 1
ATOM 1413 C C . ARG A 1 178 ? -0.805 -18.920 10.042 1.00 84.25 178 ARG A C 1
ATOM 1415 O O . ARG A 1 178 ? -1.838 -18.822 9.381 1.00 84.25 178 ARG A O 1
ATOM 1422 N N . LYS A 1 179 ? 0.321 -18.255 9.775 1.00 87.31 179 LYS A N 1
ATOM 1423 C CA . LYS A 1 179 ? 0.549 -17.569 8.501 1.00 87.31 179 LYS A CA 1
ATOM 1424 C C . LYS A 1 179 ? 0.540 -18.605 7.385 1.00 87.31 179 LYS A C 1
ATOM 1426 O O . LYS A 1 179 ? 1.068 -19.710 7.545 1.00 87.31 179 LYS A O 1
ATOM 1431 N N . ILE A 1 180 ? -0.044 -18.246 6.252 1.00 85.31 180 ILE A N 1
ATOM 1432 C CA . ILE A 1 180 ? 0.039 -19.086 5.065 1.00 85.31 180 ILE A CA 1
ATOM 1433 C C . ILE A 1 180 ? 1.460 -18.938 4.561 1.00 85.31 180 ILE A C 1
ATOM 1435 O O . ILE A 1 180 ? 1.879 -17.851 4.164 1.00 85.31 180 ILE A O 1
ATOM 1439 N N . LYS A 1 181 ? 2.227 -20.023 4.624 1.00 79.12 181 LYS A N 1
ATOM 1440 C CA . LYS A 1 181 ? 3.533 -20.036 3.984 1.00 79.12 181 LYS A CA 1
ATOM 1441 C C . LYS A 1 181 ? 3.295 -19.844 2.502 1.00 79.12 181 LYS A C 1
ATOM 1443 O O . LYS A 1 181 ? 2.488 -20.574 1.920 1.00 79.12 181 LYS A O 1
ATOM 1448 N N . LYS A 1 182 ? 4.025 -18.902 1.912 1.00 64.00 182 LYS A N 1
ATOM 1449 C CA . LYS A 1 182 ? 4.143 -18.843 0.469 1.00 64.00 182 LYS A CA 1
ATOM 1450 C C . LYS A 1 182 ? 4.486 -20.238 0.003 1.00 64.00 182 LYS A C 1
ATOM 1452 O O . LYS A 1 182 ? 5.538 -20.764 0.370 1.00 64.00 182 LYS A O 1
ATOM 1457 N N . ARG A 1 183 ? 3.586 -20.851 -0.772 1.00 51.41 183 ARG A N 1
ATOM 1458 C CA . ARG A 1 183 ? 4.031 -21.884 -1.692 1.00 51.41 183 ARG A CA 1
ATOM 1459 C C . ARG A 1 183 ? 4.935 -21.115 -2.629 1.00 51.41 183 ARG A C 1
ATOM 1461 O O . ARG A 1 183 ? 4.485 -20.423 -3.538 1.00 51.41 183 ARG A O 1
ATOM 1468 N N . TRP A 1 184 ? 6.218 -21.123 -2.298 1.00 39.47 184 TRP A N 1
ATOM 1469 C CA . TRP A 1 184 ? 7.238 -21.003 -3.304 1.00 39.47 184 TRP A CA 1
ATOM 1470 C C . TRP A 1 184 ? 6.810 -22.050 -4.324 1.00 39.47 184 TRP A C 1
ATOM 1472 O O . TRP A 1 184 ? 6.857 -23.234 -4.014 1.00 39.47 184 TRP A O 1
ATOM 1482 N N . ASN A 1 185 ? 6.223 -21.626 -5.447 1.00 41.53 185 ASN A N 1
ATOM 1483 C CA . ASN A 1 185 ? 6.340 -22.439 -6.638 1.00 41.53 185 ASN A CA 1
ATOM 1484 C C . ASN A 1 185 ? 7.846 -22.494 -6.826 1.00 41.53 185 ASN A C 1
ATOM 1486 O O . ASN A 1 185 ? 8.433 -21.448 -7.127 1.00 41.53 185 ASN A O 1
ATOM 1490 N N . PRO A 1 186 ? 8.484 -23.639 -6.558 1.00 43.19 186 PRO A N 1
ATOM 1491 C CA . PRO A 1 186 ? 9.825 -23.808 -7.030 1.00 43.19 186 PRO A CA 1
ATOM 1492 C C . PRO A 1 186 ? 9.637 -23.781 -8.543 1.00 43.19 186 PRO A C 1
ATOM 1494 O O . PRO A 1 186 ? 8.993 -24.657 -9.120 1.00 43.19 186 PRO A O 1
ATOM 1497 N N . ILE A 1 187 ? 10.157 -22.761 -9.207 1.00 44.25 187 ILE A N 1
ATOM 1498 C CA . ILE A 1 187 ? 10.730 -23.036 -10.518 1.00 44.25 187 ILE A CA 1
ATOM 1499 C C . ILE A 1 187 ? 11.933 -23.918 -10.185 1.00 44.25 187 ILE A C 1
ATOM 1501 O O . ILE A 1 187 ? 13.014 -23.396 -9.965 1.00 44.25 187 ILE A O 1
ATOM 1505 N N . GLY A 1 188 ? 11.664 -25.209 -9.959 1.00 41.56 188 GLY A N 1
ATOM 1506 C CA . GLY A 1 188 ? 12.569 -26.146 -9.309 1.00 41.56 188 GLY A CA 1
ATOM 1507 C C . GLY A 1 188 ? 13.092 -25.670 -7.945 1.00 41.56 188 GLY A C 1
ATOM 1508 O O . GLY A 1 188 ? 13.052 -24.506 -7.553 1.00 41.56 188 GLY A O 1
ATOM 1509 N N . THR A 1 189 ? 13.651 -26.582 -7.173 1.00 35.59 189 THR A N 1
ATOM 1510 C CA . THR A 1 189 ? 14.974 -26.283 -6.623 1.00 35.59 189 THR A CA 1
ATOM 1511 C C . THR A 1 189 ? 15.791 -25.594 -7.717 1.00 35.59 189 THR A C 1
ATOM 1513 O O . THR A 1 189 ? 15.748 -26.050 -8.860 1.00 35.59 189 THR A O 1
ATOM 1516 N N . THR A 1 190 ? 16.500 -24.504 -7.415 1.00 47.59 190 THR A N 1
ATOM 1517 C CA . THR A 1 190 ? 17.573 -24.047 -8.300 1.00 47.59 190 THR A CA 1
ATOM 1518 C C . THR A 1 190 ? 18.607 -25.166 -8.280 1.00 47.59 190 THR A C 1
ATOM 1520 O O . THR A 1 190 ? 19.528 -25.165 -7.466 1.00 47.59 190 THR A O 1
ATOM 1523 N N . GLU A 1 191 ? 18.398 -26.193 -9.103 1.00 52.28 191 GLU A N 1
ATOM 1524 C CA . GLU A 1 191 ? 19.501 -27.006 -9.560 1.00 52.28 191 GLU A CA 1
ATOM 1525 C C . GLU A 1 191 ? 20.538 -25.997 -10.051 1.00 52.28 191 GLU A C 1
ATOM 1527 O O . GLU A 1 191 ? 20.157 -25.024 -10.725 1.00 52.28 191 GLU A O 1
ATOM 1532 N N . PRO A 1 192 ? 21.805 -26.114 -9.620 1.00 57.28 192 PRO A N 1
ATOM 1533 C CA . PRO A 1 192 ? 22.840 -25.276 -10.189 1.00 57.28 192 PRO A CA 1
ATOM 1534 C C . PRO A 1 192 ? 22.675 -25.370 -11.700 1.00 57.28 192 PRO A C 1
ATOM 1536 O O . PRO A 1 192 ? 22.568 -26.475 -12.238 1.00 57.28 192 PRO A O 1
ATOM 1539 N N . LEU A 1 193 ? 22.544 -24.208 -12.349 1.00 58.50 193 LEU A N 1
ATOM 1540 C CA . LEU A 1 193 ? 22.490 -24.135 -13.801 1.00 58.50 193 LEU A CA 1
ATOM 1541 C C . LEU A 1 193 ? 23.569 -25.076 -14.332 1.00 58.50 193 LEU A C 1
ATOM 1543 O O . LEU A 1 193 ? 24.690 -25.066 -13.807 1.00 58.50 193 LEU A O 1
ATOM 1547 N N . ALA A 1 194 ? 23.232 -25.902 -15.325 1.00 72.38 194 ALA A N 1
ATOM 1548 C CA . ALA A 1 194 ? 24.239 -26.709 -15.997 1.00 72.38 194 ALA A CA 1
ATOM 1549 C C . ALA A 1 194 ? 25.438 -25.799 -16.307 1.00 72.38 194 ALA A C 1
ATOM 1551 O O . ALA A 1 194 ? 25.241 -24.629 -16.632 1.00 72.38 194 ALA A O 1
ATOM 1552 N N . ALA A 1 195 ? 26.673 -26.286 -16.155 1.00 71.50 195 ALA A N 1
ATOM 1553 C CA . ALA A 1 195 ? 27.867 -25.429 -16.171 1.00 71.50 195 ALA A CA 1
ATOM 1554 C C . ALA A 1 195 ? 27.909 -24.456 -17.371 1.00 71.50 195 ALA A C 1
ATOM 1556 O O . ALA A 1 195 ? 28.341 -23.312 -17.242 1.00 71.50 195 ALA A O 1
ATOM 1557 N N . HIS A 1 196 ? 27.377 -24.897 -18.512 1.00 71.75 196 HIS A N 1
ATOM 1558 C CA . HIS A 1 196 ? 27.136 -24.086 -19.700 1.00 71.75 196 HIS A CA 1
ATOM 1559 C C . HIS A 1 196 ? 26.193 -22.889 -19.454 1.00 71.75 196 HIS A C 1
ATOM 1561 O O . HIS A 1 196 ? 26.560 -21.747 -19.714 1.00 71.75 196 HIS A O 1
ATOM 1567 N N . ASP A 1 197 ? 25.006 -23.109 -18.894 1.00 74.25 197 ASP A N 1
ATOM 1568 C CA . ASP A 1 197 ? 24.027 -22.051 -18.618 1.00 74.25 197 ASP A CA 1
ATOM 1569 C C . ASP A 1 197 ? 24.513 -21.084 -17.529 1.00 74.25 197 ASP A C 1
ATOM 1571 O O . ASP A 1 197 ? 24.242 -19.882 -17.591 1.00 74.25 197 ASP A O 1
ATOM 1575 N N . PHE A 1 198 ? 25.292 -21.582 -16.562 1.00 78.25 198 PHE A N 1
ATOM 1576 C CA . PHE A 1 198 ? 25.963 -20.741 -15.570 1.00 78.25 198 PHE A CA 1
ATOM 1577 C C . PHE A 1 198 ? 27.002 -19.821 -16.223 1.00 78.25 198 PHE A C 1
ATOM 1579 O O . PHE A 1 198 ? 26.992 -18.614 -15.978 1.00 78.25 198 PHE A O 1
ATOM 1586 N N . ALA A 1 199 ? 27.850 -20.360 -17.106 1.00 77.94 199 ALA A N 1
ATOM 1587 C CA . ALA A 1 199 ? 28.829 -19.574 -17.852 1.00 77.94 199 ALA A CA 1
ATOM 1588 C C . ALA A 1 199 ? 28.156 -18.507 -18.733 1.00 77.94 199 ALA A C 1
ATOM 1590 O O . ALA A 1 199 ? 28.621 -17.368 -18.789 1.00 77.94 199 ALA A O 1
ATOM 1591 N N . HIS A 1 200 ? 27.022 -18.833 -19.363 1.00 81.19 200 HIS A N 1
ATOM 1592 C CA . HIS A 1 200 ? 26.230 -17.874 -20.139 1.00 81.19 200 HIS A CA 1
ATOM 1593 C C . HIS A 1 200 ? 25.665 -16.747 -19.267 1.00 81.19 200 HIS A C 1
ATOM 1595 O O . HIS A 1 200 ? 25.768 -15.575 -19.635 1.00 81.19 200 HIS A O 1
ATOM 1601 N N . ALA A 1 201 ? 25.095 -17.084 -18.108 1.00 81.44 201 ALA A N 1
ATOM 1602 C CA . ALA A 1 201 ? 24.575 -16.099 -17.165 1.00 81.44 201 ALA A CA 1
ATOM 1603 C C . ALA A 1 201 ? 25.691 -15.195 -16.616 1.00 81.44 201 ALA A C 1
ATOM 1605 O O . ALA A 1 201 ? 25.524 -13.978 -16.569 1.00 81.44 201 ALA A O 1
ATOM 1606 N N . MET A 1 202 ? 26.851 -15.764 -16.269 1.00 85.25 202 MET A N 1
ATOM 1607 C CA . MET A 1 202 ? 28.018 -14.995 -15.831 1.00 85.25 202 MET A CA 1
ATOM 1608 C C . MET A 1 202 ? 28.526 -14.050 -16.918 1.00 85.25 202 MET A C 1
ATOM 1610 O O . MET A 1 202 ? 28.729 -12.873 -16.638 1.00 85.25 202 MET A O 1
ATOM 1614 N N . ALA A 1 203 ? 28.686 -14.531 -18.154 1.00 86.44 203 ALA A N 1
ATOM 1615 C CA . ALA A 1 203 ? 29.133 -13.701 -19.270 1.00 86.44 203 ALA A CA 1
ATOM 1616 C C . ALA A 1 203 ? 28.167 -12.535 -19.528 1.00 86.44 203 ALA A C 1
ATOM 1618 O O . ALA A 1 203 ? 28.597 -11.413 -19.796 1.00 86.44 203 ALA A O 1
ATOM 1619 N N . LEU A 1 204 ? 26.857 -12.780 -19.416 1.00 87.88 204 LEU A N 1
ATOM 1620 C CA . LEU A 1 204 ? 25.844 -11.740 -19.557 1.00 87.88 204 LEU A CA 1
ATOM 1621 C C . LEU A 1 204 ? 25.925 -10.710 -18.427 1.00 87.88 204 LEU A C 1
ATOM 1623 O O . LEU A 1 204 ? 25.929 -9.511 -18.702 1.00 87.88 204 LEU A O 1
ATOM 1627 N N . ASN A 1 205 ? 25.999 -11.164 -17.177 1.00 88.44 205 ASN A N 1
ATOM 1628 C CA . ASN A 1 205 ? 26.073 -10.289 -16.008 1.00 88.44 205 ASN A CA 1
ATOM 1629 C C . ASN A 1 205 ? 27.352 -9.447 -16.020 1.00 88.44 205 ASN A C 1
ATOM 1631 O O . ASN A 1 205 ? 27.288 -8.245 -15.780 1.00 88.44 205 ASN A O 1
ATOM 1635 N N . GLN A 1 206 ? 28.485 -10.045 -16.395 1.00 90.19 206 GLN A N 1
ATOM 1636 C CA . GLN A 1 206 ? 29.754 -9.342 -16.560 1.00 90.19 206 GLN A CA 1
ATOM 1637 C C . GLN A 1 206 ? 29.654 -8.263 -17.647 1.00 90.19 206 GLN A C 1
ATOM 1639 O O . GLN A 1 206 ? 29.979 -7.110 -17.388 1.00 90.19 206 GLN A O 1
ATOM 1644 N N . ALA A 1 207 ? 29.111 -8.587 -18.826 1.00 92.25 207 ALA A N 1
ATOM 1645 C CA . ALA A 1 207 ? 28.931 -7.604 -19.898 1.00 92.25 207 ALA A CA 1
ATOM 1646 C C . ALA A 1 207 ? 27.984 -6.455 -19.499 1.00 92.25 207 ALA A C 1
ATOM 1648 O O . ALA A 1 207 ? 28.227 -5.295 -19.837 1.00 92.25 207 ALA A O 1
ATOM 1649 N N . LEU A 1 208 ? 26.909 -6.759 -18.758 1.00 92.56 208 LEU A N 1
ATOM 1650 C CA . LEU A 1 208 ? 26.018 -5.745 -18.190 1.00 92.56 208 LEU A CA 1
ATOM 1651 C C . LEU A 1 208 ? 26.756 -4.867 -17.174 1.00 92.56 208 LEU A C 1
ATOM 1653 O O . LEU A 1 208 ? 26.615 -3.649 -17.227 1.00 92.56 208 LEU A O 1
ATOM 1657 N N . PHE A 1 209 ? 27.518 -5.466 -16.260 1.00 92.94 209 PHE A N 1
ATOM 1658 C CA . PHE A 1 209 ? 28.292 -4.748 -15.255 1.00 92.94 209 PHE A CA 1
ATOM 1659 C C . PHE A 1 209 ? 29.299 -3.805 -15.912 1.00 92.94 209 PHE A C 1
ATOM 1661 O O . PHE A 1 209 ? 29.218 -2.595 -15.703 1.00 92.94 209 PHE A O 1
ATOM 1668 N N . ASP A 1 210 ? 30.180 -4.339 -16.757 1.00 93.88 210 ASP A N 1
ATOM 1669 C CA . ASP A 1 210 ? 31.263 -3.584 -17.385 1.00 93.88 210 ASP A CA 1
ATOM 1670 C C . ASP A 1 210 ? 30.728 -2.446 -18.245 1.00 93.88 210 ASP A C 1
ATOM 1672 O O . ASP A 1 210 ? 31.165 -1.306 -18.110 1.00 93.88 210 ASP A O 1
ATOM 1676 N N . GLY A 1 211 ? 29.732 -2.714 -19.092 1.00 95.19 211 GLY A N 1
ATOM 1677 C CA . GLY A 1 211 ? 29.209 -1.677 -19.974 1.00 95.19 211 GLY A CA 1
ATOM 1678 C C . GLY A 1 211 ? 28.354 -0.628 -19.258 1.00 95.19 211 GLY A C 1
ATOM 1679 O O . GLY A 1 211 ? 28.315 0.525 -19.682 1.00 95.19 211 GLY A O 1
ATOM 1680 N N . LEU A 1 212 ? 27.683 -0.970 -18.151 1.00 95.25 212 LEU A N 1
ATOM 1681 C CA . LEU A 1 212 ? 27.022 0.042 -17.320 1.00 95.25 212 LEU A CA 1
ATOM 1682 C C . LEU A 1 212 ? 28.036 0.863 -16.513 1.00 95.25 212 LEU A C 1
ATOM 1684 O O . LEU A 1 212 ? 27.818 2.062 -16.331 1.00 95.25 212 LEU A O 1
ATOM 1688 N N . CYS A 1 213 ? 29.135 0.253 -16.066 1.00 94.19 213 CYS A N 1
ATOM 1689 C CA . CYS A 1 213 ? 30.255 0.957 -15.450 1.00 94.19 213 CYS A CA 1
ATOM 1690 C C . CYS A 1 213 ? 30.921 1.913 -16.446 1.00 94.19 213 CYS A C 1
ATOM 1692 O O . CYS A 1 213 ? 31.034 3.087 -16.119 1.00 94.19 213 CYS A O 1
ATOM 1694 N N . ASP A 1 214 ? 31.253 1.482 -17.669 1.00 95.19 214 ASP A N 1
ATOM 1695 C CA . ASP A 1 214 ? 31.788 2.365 -18.725 1.00 95.19 214 ASP A CA 1
ATOM 1696 C C . ASP A 1 214 ? 30.815 3.516 -19.021 1.00 95.19 214 ASP A C 1
ATOM 1698 O O . ASP A 1 214 ? 31.201 4.680 -19.024 1.00 95.19 214 ASP A O 1
ATOM 1702 N N . LEU A 1 215 ? 29.513 3.241 -19.155 1.00 95.00 215 LEU A N 1
ATOM 1703 C CA . LEU A 1 215 ? 28.519 4.298 -19.358 1.00 95.00 215 LEU A CA 1
ATOM 1704 C C . LEU A 1 215 ? 28.516 5.364 -18.246 1.00 95.00 215 LEU A C 1
ATOM 1706 O O . LEU A 1 215 ? 28.329 6.553 -18.525 1.00 95.00 215 LEU A O 1
ATOM 1710 N N . VAL A 1 216 ? 28.635 4.947 -16.985 1.00 94.00 216 VAL A N 1
ATOM 1711 C CA . VAL A 1 216 ? 28.481 5.838 -15.826 1.00 94.00 216 VAL A CA 1
ATOM 1712 C C . VAL A 1 216 ? 29.798 6.501 -15.435 1.00 94.00 216 VAL A C 1
ATOM 1714 O O . VAL A 1 216 ? 29.805 7.711 -15.231 1.00 94.00 216 VAL A O 1
ATOM 1717 N N . LEU A 1 217 ? 30.882 5.733 -15.337 1.00 92.62 217 LEU A N 1
ATOM 1718 C CA . LEU A 1 217 ? 32.198 6.197 -14.896 1.00 92.62 217 LEU A CA 1
ATOM 1719 C C . LEU A 1 217 ? 32.907 6.997 -15.992 1.00 92.62 217 LEU A C 1
ATOM 1721 O O . LEU A 1 217 ? 33.390 8.087 -15.710 1.00 92.62 217 LEU A O 1
ATOM 1725 N N . GLU A 1 218 ? 32.861 6.528 -17.244 1.00 94.50 218 GLU A N 1
ATOM 1726 C CA . GLU A 1 218 ? 33.437 7.239 -18.402 1.00 94.50 218 GLU A CA 1
ATOM 1727 C C . GLU A 1 218 ? 32.453 8.240 -19.026 1.00 94.50 218 GLU A C 1
ATOM 1729 O O . GLU A 1 218 ? 32.691 8.787 -20.103 1.00 94.50 218 GLU A O 1
ATOM 1734 N N . GLN A 1 219 ? 31.303 8.455 -18.377 1.00 92.56 219 GLN A N 1
ATOM 1735 C CA . GLN A 1 219 ? 30.301 9.455 -18.751 1.00 92.56 219 GLN A CA 1
ATOM 1736 C C . GLN A 1 219 ? 29.844 9.374 -20.216 1.00 92.56 219 GLN A C 1
ATOM 1738 O O . GLN A 1 219 ? 29.481 10.377 -20.837 1.00 92.56 219 GLN A O 1
ATOM 1743 N N . ARG A 1 220 ? 29.808 8.164 -20.786 1.00 96.38 220 ARG A N 1
ATOM 1744 C CA . ARG A 1 220 ? 29.469 7.964 -22.201 1.00 96.38 220 ARG A CA 1
ATOM 1745 C C . ARG A 1 220 ? 28.093 8.557 -22.530 1.00 96.38 220 ARG A C 1
ATOM 1747 O O . ARG A 1 220 ? 27.182 8.525 -21.690 1.00 96.38 220 ARG A O 1
ATOM 1754 N N . PRO A 1 221 ? 27.900 9.114 -23.735 1.00 96.88 221 PRO A N 1
ATOM 1755 C CA . PRO A 1 221 ? 26.634 9.727 -24.104 1.00 96.88 221 PRO A CA 1
ATOM 1756 C C . PRO A 1 221 ? 25.559 8.673 -24.384 1.00 96.88 221 PRO A C 1
ATOM 1758 O O . PRO A 1 221 ? 25.824 7.585 -24.889 1.00 96.88 221 PRO A O 1
ATOM 1761 N N . PHE A 1 222 ? 24.312 9.038 -24.110 1.00 97.25 222 PHE A N 1
ATOM 1762 C CA . PHE A 1 222 ? 23.143 8.355 -24.637 1.00 97.25 222 PHE A CA 1
ATOM 1763 C C . PHE A 1 222 ? 22.822 8.821 -26.071 1.00 97.25 222 PHE A C 1
ATOM 1765 O O . PHE A 1 222 ? 22.975 10.010 -26.364 1.00 97.25 222 PHE A O 1
ATOM 1772 N N . PRO A 1 223 ? 22.243 7.952 -26.920 1.00 97.69 223 PRO A N 1
ATOM 1773 C CA . PRO A 1 223 ? 22.022 6.522 -26.695 1.00 97.69 223 PRO A CA 1
ATOM 1774 C C . PRO A 1 223 ? 23.343 5.750 -26.650 1.00 97.69 223 PRO A C 1
ATOM 1776 O O . PRO A 1 223 ? 24.225 5.987 -27.467 1.00 97.69 223 PRO A O 1
ATOM 1779 N N . TYR A 1 224 ? 23.479 4.837 -25.691 1.00 97.62 224 TYR A N 1
ATOM 1780 C CA . TYR A 1 224 ? 24.728 4.105 -25.471 1.00 97.62 224 TYR A CA 1
ATOM 1781 C C . TYR A 1 224 ? 24.621 2.680 -26.007 1.00 97.62 224 TYR A C 1
ATOM 1783 O O . TYR A 1 224 ? 23.629 1.997 -25.742 1.00 97.62 224 TYR A O 1
ATOM 1791 N N . LYS A 1 225 ? 25.629 2.236 -26.762 1.00 96.38 225 LYS A N 1
ATOM 1792 C CA . LYS A 1 225 ? 25.683 0.888 -27.332 1.00 96.38 225 LYS A CA 1
ATOM 1793 C C . LYS A 1 225 ? 26.332 -0.065 -26.335 1.00 96.38 225 LYS A C 1
ATOM 1795 O O . LYS A 1 225 ? 27.550 -0.119 -26.230 1.00 96.38 225 LYS A O 1
ATOM 1800 N N . LEU A 1 226 ? 25.513 -0.836 -25.632 1.00 95.75 226 LEU A N 1
ATOM 1801 C CA . LEU A 1 226 ? 25.977 -1.863 -24.711 1.00 95.75 226 LEU A CA 1
ATOM 1802 C C . LEU A 1 226 ? 26.278 -3.151 -25.474 1.00 95.75 226 LEU A C 1
ATOM 1804 O O . LEU A 1 226 ? 25.353 -3.782 -25.983 1.00 95.75 226 LEU A O 1
ATOM 1808 N N . VAL A 1 227 ? 27.547 -3.545 -25.540 1.00 94.81 227 VAL A N 1
ATOM 1809 C CA . VAL A 1 227 ? 27.959 -4.827 -26.127 1.00 94.81 227 VAL A CA 1
ATOM 1810 C C . VAL A 1 227 ? 27.561 -5.966 -25.190 1.00 94.81 227 VAL A C 1
ATOM 1812 O O . VAL A 1 227 ? 27.698 -5.856 -23.975 1.00 94.81 227 VAL A O 1
ATOM 1815 N N . LEU A 1 228 ? 27.043 -7.052 -25.755 1.00 92.31 228 LEU A N 1
ATOM 1816 C CA . LEU A 1 228 ? 26.620 -8.246 -25.033 1.00 92.31 228 LEU A CA 1
ATOM 1817 C C . LEU A 1 228 ? 27.304 -9.495 -25.604 1.00 92.31 228 LEU A C 1
ATOM 1819 O O . LEU A 1 228 ? 27.820 -9.458 -26.721 1.00 92.31 228 LEU A O 1
ATOM 1823 N N . PRO A 1 229 ? 27.310 -10.618 -24.869 1.00 89.94 229 PRO A N 1
ATOM 1824 C CA . PRO A 1 229 ? 27.902 -11.855 -25.360 1.00 89.94 229 PRO A CA 1
ATOM 1825 C C . PRO A 1 229 ? 27.182 -12.396 -26.601 1.00 89.94 229 PRO A C 1
ATOM 1827 O O . PRO A 1 229 ? 25.951 -12.405 -26.668 1.00 89.94 229 PRO A O 1
ATOM 1830 N N . ALA A 1 230 ? 27.954 -12.944 -27.544 1.00 87.12 230 ALA A N 1
ATOM 1831 C CA . ALA A 1 230 ? 27.426 -13.612 -28.741 1.00 87.12 230 ALA A CA 1
ATOM 1832 C C . ALA A 1 230 ? 26.538 -14.825 -28.430 1.00 87.12 230 ALA A C 1
ATOM 1834 O O . ALA A 1 230 ? 25.695 -15.230 -29.228 1.00 87.12 230 ALA A O 1
ATOM 1835 N N . SER A 1 231 ? 26.693 -15.374 -27.229 1.00 82.12 231 SER A N 1
ATOM 1836 C CA . SER A 1 231 ? 25.941 -16.511 -26.724 1.00 82.12 231 SER A CA 1
ATOM 1837 C C . SER A 1 231 ? 24.434 -16.268 -26.568 1.00 82.12 231 SER A C 1
ATOM 1839 O O . SER A 1 231 ? 23.684 -17.217 -26.354 1.00 82.12 231 SER A O 1
ATOM 1841 N N . LEU A 1 232 ? 23.970 -15.020 -26.707 1.00 80.56 232 LEU A N 1
ATOM 1842 C CA . LEU A 1 232 ? 22.546 -14.676 -26.746 1.00 80.56 232 LEU A CA 1
ATOM 1843 C C . LEU A 1 232 ? 21.859 -15.061 -28.066 1.00 80.56 232 LEU A C 1
ATOM 1845 O O . LEU A 1 232 ? 20.629 -15.049 -28.128 1.00 80.56 232 LEU A O 1
ATOM 1849 N N . GLY A 1 233 ? 22.630 -15.370 -29.117 1.00 81.38 233 GLY A N 1
ATOM 1850 C CA . GLY A 1 233 ? 22.098 -15.771 -30.422 1.00 81.38 233 GLY A CA 1
ATOM 1851 C C . GLY A 1 233 ? 21.305 -14.670 -31.131 1.00 81.38 233 GLY A C 1
ATOM 1852 O O . GLY A 1 233 ? 20.416 -14.959 -31.930 1.00 81.38 233 GLY A O 1
ATOM 1853 N N . TRP A 1 234 ? 21.567 -13.402 -30.808 1.00 86.19 234 TRP A N 1
ATOM 1854 C CA . TRP A 1 234 ? 20.950 -12.270 -31.495 1.00 86.19 234 TRP A CA 1
ATOM 1855 C C . TRP A 1 234 ? 21.722 -11.952 -32.774 1.00 86.19 234 TRP A C 1
ATOM 1857 O O . TRP A 1 234 ? 22.926 -12.177 -32.844 1.00 86.19 234 TRP A O 1
ATOM 1867 N N . ALA A 1 235 ? 21.027 -11.412 -33.780 1.00 83.06 235 ALA A N 1
ATOM 1868 C CA . ALA A 1 235 ? 21.670 -10.980 -35.024 1.00 83.06 235 ALA A CA 1
ATOM 1869 C C . ALA A 1 235 ? 22.771 -9.942 -34.752 1.00 83.06 235 ALA A C 1
ATOM 1871 O O . ALA A 1 235 ? 23.845 -10.006 -35.341 1.00 83.06 235 ALA A O 1
ATOM 1872 N N . ASP A 1 236 ? 22.505 -9.046 -33.798 1.00 84.94 236 ASP A N 1
ATOM 1873 C CA . ASP A 1 236 ? 23.466 -8.093 -33.274 1.00 84.94 236 ASP A CA 1
ATOM 1874 C C . ASP A 1 236 ? 23.685 -8.321 -31.773 1.00 84.94 236 ASP A C 1
ATOM 1876 O O . ASP A 1 236 ? 22.740 -8.332 -30.977 1.00 84.94 236 ASP A O 1
ATOM 1880 N N . ASN A 1 237 ? 24.948 -8.440 -31.368 1.00 90.12 237 ASN A N 1
ATOM 1881 C CA . ASN A 1 237 ? 25.351 -8.697 -29.983 1.00 90.12 237 ASN A CA 1
ATOM 1882 C C . ASN A 1 237 ? 25.405 -7.407 -29.151 1.00 90.12 237 ASN A C 1
ATOM 1884 O O . ASN A 1 237 ? 26.399 -7.117 -28.486 1.00 90.12 237 ASN A O 1
ATOM 1888 N N . HIS A 1 238 ? 24.360 -6.581 -29.215 1.00 92.75 238 HIS A N 1
ATOM 1889 C CA . HIS A 1 238 ? 24.286 -5.343 -28.440 1.00 92.75 238 HIS A CA 1
ATOM 1890 C C . HIS A 1 238 ? 22.858 -4.945 -28.070 1.00 92.75 238 HIS A C 1
ATOM 1892 O O . HIS A 1 238 ? 21.875 -5.399 -28.651 1.00 92.75 238 HIS A O 1
ATOM 1898 N N . LEU A 1 239 ? 22.752 -4.023 -27.112 1.00 93.88 239 LEU A N 1
ATOM 1899 C CA . LEU A 1 239 ? 21.540 -3.261 -26.826 1.00 93.88 239 LEU A CA 1
ATOM 1900 C C . LEU A 1 239 ? 21.826 -1.772 -26.860 1.00 93.88 239 LEU A C 1
ATOM 1902 O O . LEU A 1 239 ? 22.841 -1.304 -26.355 1.00 93.88 239 LEU A O 1
ATOM 1906 N N . TRP A 1 240 ? 20.865 -1.014 -27.371 1.00 96.44 240 TRP A N 1
ATOM 1907 C CA . TRP A 1 240 ? 20.866 0.430 -27.210 1.00 96.44 240 TRP A CA 1
ATOM 1908 C C . TRP A 1 240 ? 20.205 0.828 -25.900 1.00 96.44 240 TRP A C 1
ATOM 1910 O O . TRP A 1 240 ? 19.073 0.428 -25.605 1.00 96.44 240 TRP A O 1
ATOM 1920 N N . LEU A 1 241 ? 20.923 1.630 -25.120 1.00 97.00 241 LEU A N 1
ATOM 1921 C CA . LEU A 1 241 ? 20.453 2.162 -23.855 1.00 97.00 241 LEU A CA 1
ATOM 1922 C C . LEU A 1 241 ? 19.968 3.597 -24.031 1.00 97.00 241 LEU A C 1
ATOM 1924 O O . LEU A 1 241 ? 20.645 4.416 -24.651 1.00 97.00 241 LEU A O 1
ATOM 1928 N N . PHE A 1 242 ? 18.821 3.918 -23.437 1.00 97.62 242 PHE A N 1
ATOM 1929 C CA . PHE A 1 242 ? 18.240 5.262 -23.464 1.00 97.62 242 PHE A CA 1
ATOM 1930 C C . PHE A 1 242 ? 17.994 5.812 -22.053 1.00 97.62 242 PHE A C 1
ATOM 1932 O O . PHE A 1 242 ? 17.712 5.037 -21.132 1.00 97.62 242 PHE A O 1
ATOM 1939 N N . PRO A 1 243 ? 17.999 7.148 -21.869 1.00 96.00 243 PRO A N 1
ATOM 1940 C CA . PRO A 1 243 ? 17.866 7.781 -20.564 1.00 96.00 243 PRO A CA 1
ATOM 1941 C C . PRO A 1 243 ? 16.400 7.876 -20.109 1.00 96.00 243 PRO A C 1
ATOM 1943 O O . PRO A 1 243 ? 15.874 8.946 -19.813 1.00 96.00 243 PRO A O 1
ATOM 1946 N N . ILE A 1 244 ? 15.711 6.736 -20.058 1.00 94.44 244 ILE A N 1
ATOM 1947 C CA . ILE A 1 244 ? 14.305 6.611 -19.656 1.00 94.44 244 ILE A CA 1
ATOM 1948 C C . ILE A 1 244 ? 14.098 5.436 -18.702 1.00 94.44 244 ILE A C 1
ATOM 1950 O O . ILE A 1 244 ? 14.942 4.556 -18.570 1.00 94.44 244 ILE A O 1
ATOM 1954 N N . HIS A 1 245 ? 12.933 5.375 -18.047 1.00 88.88 245 HIS A N 1
ATOM 1955 C CA . HIS A 1 245 ? 12.627 4.288 -17.110 1.00 88.88 245 HIS A CA 1
ATOM 1956 C C . HIS A 1 245 ? 12.792 2.885 -17.714 1.00 88.88 245 HIS A C 1
ATOM 1958 O O . HIS A 1 245 ? 13.285 1.992 -17.019 1.00 88.88 245 HIS A O 1
ATOM 1964 N N . ARG A 1 246 ? 12.393 2.712 -18.982 1.00 91.94 246 ARG A N 1
ATOM 1965 C CA . ARG A 1 246 ? 12.649 1.521 -19.800 1.00 91.94 246 ARG A CA 1
ATOM 1966 C C . ARG A 1 246 ? 13.936 1.736 -20.592 1.00 91.94 246 ARG A C 1
ATOM 1968 O O . ARG A 1 246 ? 13.902 2.060 -21.770 1.00 91.94 246 ARG A O 1
ATOM 1975 N N . TRP A 1 247 ? 15.056 1.614 -19.899 1.00 92.62 247 TRP A N 1
ATOM 1976 C CA . TRP A 1 247 ? 16.372 1.961 -20.422 1.00 92.62 247 TRP A CA 1
ATOM 1977 C C . TRP A 1 247 ? 16.888 0.993 -21.496 1.00 92.62 247 TRP A C 1
ATOM 1979 O O . TRP A 1 247 ? 17.737 1.396 -22.274 1.00 92.62 247 TRP A O 1
ATOM 1989 N N . LYS A 1 248 ? 16.350 -0.234 -21.585 1.00 92.38 248 LYS A N 1
ATOM 1990 C CA . LYS A 1 248 ? 16.655 -1.237 -22.622 1.00 92.38 248 LYS A CA 1
ATOM 1991 C C . LYS A 1 248 ? 15.391 -1.932 -23.137 1.00 92.38 248 LYS A C 1
ATOM 1993 O O . LYS A 1 248 ? 14.391 -2.005 -22.412 1.00 92.38 248 LYS A O 1
ATOM 1998 N N . LEU A 1 249 ? 15.452 -2.483 -24.351 1.00 92.44 249 LEU A N 1
ATOM 1999 C CA . LEU A 1 249 ? 14.414 -3.353 -24.913 1.00 92.44 249 LEU A CA 1
ATOM 2000 C C . LEU A 1 249 ? 15.036 -4.421 -25.845 1.00 92.44 249 LEU A C 1
ATOM 2002 O O . LEU A 1 249 ? 15.487 -4.057 -26.930 1.00 92.44 249 LEU A O 1
ATOM 2006 N N . PRO A 1 250 ? 15.066 -5.709 -25.450 1.00 90.62 250 PRO A N 1
ATOM 2007 C CA . PRO A 1 250 ? 15.618 -6.798 -26.263 1.00 90.62 250 PRO A CA 1
ATOM 2008 C C . PRO A 1 250 ? 14.890 -7.043 -27.598 1.00 90.62 250 PRO A C 1
ATOM 2010 O O . PRO A 1 250 ? 13.683 -6.792 -27.660 1.00 90.62 250 PRO A O 1
ATOM 2013 N N . PRO A 1 251 ? 15.565 -7.622 -28.617 1.00 89.69 251 PRO A N 1
ATOM 2014 C CA . PRO A 1 251 ? 14.997 -7.860 -29.950 1.00 89.69 251 PRO A CA 1
ATOM 2015 C C . PRO A 1 251 ? 13.669 -8.623 -29.973 1.00 89.69 251 PRO A C 1
ATOM 2017 O O . PRO A 1 251 ? 12.723 -8.215 -30.642 1.00 89.69 251 PRO A O 1
ATOM 2020 N N . HIS A 1 252 ? 13.545 -9.683 -29.171 1.00 88.12 252 HIS A N 1
ATOM 2021 C CA . HIS A 1 252 ? 12.317 -10.484 -29.087 1.00 88.12 252 HIS A CA 1
ATOM 2022 C C . HIS A 1 252 ? 11.114 -9.720 -28.497 1.00 88.12 252 HIS A C 1
ATOM 2024 O O . HIS A 1 252 ? 9.987 -10.195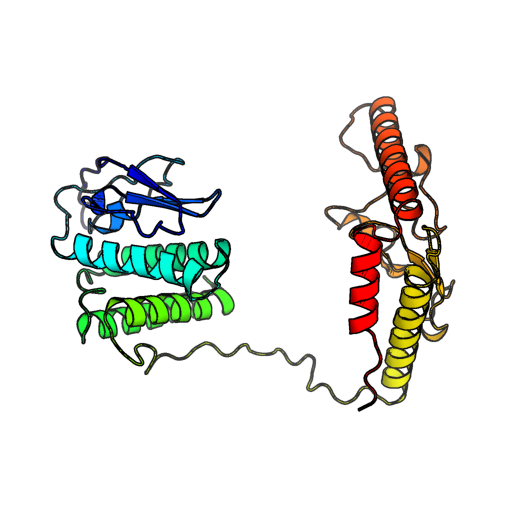 -28.574 1.00 88.12 252 HIS A O 1
ATOM 2030 N N . GLN A 1 253 ? 11.338 -8.547 -27.889 1.00 88.94 253 GLN A N 1
ATOM 2031 C CA . GLN A 1 253 ? 10.282 -7.680 -27.348 1.00 88.94 253 GLN A CA 1
ATOM 2032 C C . GLN A 1 253 ? 9.919 -6.532 -28.294 1.00 88.94 253 GLN A C 1
ATOM 2034 O O . GLN A 1 253 ? 9.156 -5.637 -27.919 1.00 88.94 253 GLN A O 1
ATOM 2039 N N . TRP A 1 254 ? 10.488 -6.499 -29.498 1.00 87.56 254 TRP A N 1
ATOM 2040 C CA . TRP A 1 254 ? 10.123 -5.528 -30.522 1.00 87.56 254 TRP A CA 1
ATOM 2041 C C . TRP A 1 254 ? 8.782 -5.905 -31.183 1.00 87.56 254 TRP A C 1
ATOM 2043 O O . TRP A 1 254 ? 8.216 -6.970 -30.943 1.00 87.56 254 TRP A O 1
ATOM 2053 N N . GLY A 1 255 ? 8.222 -5.001 -31.991 1.00 86.12 255 GLY A N 1
ATOM 2054 C CA . GLY A 1 255 ? 6.976 -5.263 -32.723 1.00 86.12 255 GLY A CA 1
ATOM 2055 C C . GLY A 1 255 ? 5.752 -5.463 -31.820 1.00 86.12 255 GLY A C 1
ATOM 2056 O O . GLY A 1 255 ? 5.467 -4.620 -30.968 1.00 86.12 255 GLY A O 1
ATOM 2057 N N . ALA A 1 256 ? 5.018 -6.561 -32.025 1.00 85.06 256 ALA A N 1
ATOM 2058 C CA . ALA A 1 256 ? 3.732 -6.827 -31.374 1.00 85.06 256 ALA A CA 1
ATOM 2059 C C . ALA A 1 256 ? 3.832 -6.952 -29.842 1.00 85.06 256 ALA A C 1
ATOM 2061 O O . ALA A 1 256 ? 2.949 -6.483 -29.125 1.00 85.06 256 ALA A O 1
ATOM 2062 N N . GLU A 1 257 ? 4.926 -7.507 -29.310 1.00 88.06 257 GLU A N 1
ATOM 2063 C CA . GLU A 1 257 ? 5.129 -7.586 -27.855 1.00 88.06 257 GLU A CA 1
ATOM 2064 C C . GLU A 1 257 ? 5.246 -6.195 -27.222 1.00 88.06 257 GLU A C 1
ATOM 2066 O O . GLU A 1 257 ? 4.725 -5.946 -26.132 1.00 88.06 257 GLU A O 1
ATOM 2071 N N . ARG A 1 258 ? 5.846 -5.240 -27.944 1.00 90.31 258 ARG A N 1
ATOM 2072 C CA . ARG A 1 258 ? 5.966 -3.850 -27.497 1.00 90.31 258 ARG A CA 1
ATOM 2073 C C . ARG A 1 258 ? 4.607 -3.164 -27.367 1.00 90.31 258 ARG A C 1
ATOM 2075 O O . ARG A 1 258 ? 4.445 -2.315 -26.491 1.00 90.31 258 ARG A O 1
ATOM 2082 N N . GLU A 1 259 ? 3.636 -3.522 -28.207 1.00 88.06 259 GLU A N 1
ATOM 2083 C CA . GLU A 1 259 ? 2.287 -2.937 -28.207 1.00 88.06 259 GLU A CA 1
ATOM 2084 C C . GLU A 1 259 ? 1.496 -3.262 -26.937 1.00 88.06 259 GLU A C 1
ATOM 2086 O O . GLU A 1 259 ? 0.665 -2.461 -26.511 1.00 88.06 259 GLU A O 1
ATOM 2091 N N . LYS A 1 260 ? 1.801 -4.390 -26.285 1.00 87.88 260 LYS A N 1
ATOM 2092 C CA . LYS A 1 260 ? 1.153 -4.807 -25.032 1.00 87.88 260 LYS A CA 1
ATOM 2093 C C . LYS A 1 260 ? 1.526 -3.913 -23.844 1.00 87.88 260 LYS A C 1
ATOM 2095 O O . LYS A 1 260 ? 0.858 -3.939 -22.810 1.00 87.88 260 LYS A O 1
ATOM 2100 N N . TYR A 1 261 ? 2.594 -3.117 -23.945 1.00 85.25 261 TYR A N 1
ATOM 2101 C CA . TYR A 1 261 ? 3.012 -2.244 -22.854 1.00 85.25 261 TYR A CA 1
ATOM 2102 C C . TYR A 1 261 ? 2.139 -0.994 -22.739 1.00 85.25 261 TYR A C 1
ATOM 2104 O O . TYR A 1 261 ? 1.945 -0.257 -23.699 1.00 85.25 261 TYR A O 1
ATOM 2112 N N . LYS A 1 262 ? 1.764 -0.649 -21.499 1.00 85.12 262 LYS A N 1
ATOM 2113 C CA . LYS A 1 262 ? 1.105 0.630 -21.167 1.00 85.12 262 LYS A CA 1
ATOM 2114 C C . LYS A 1 262 ? 1.888 1.854 -21.668 1.00 85.12 262 LYS A C 1
ATOM 2116 O O . LYS A 1 262 ? 1.295 2.859 -22.047 1.00 85.12 262 LYS A O 1
ATOM 2121 N N . TYR A 1 263 ? 3.220 1.765 -21.657 1.00 86.19 263 TYR A N 1
ATOM 2122 C CA . TYR A 1 263 ? 4.129 2.795 -22.158 1.00 86.19 263 TYR A CA 1
ATOM 2123 C C . TYR A 1 263 ? 5.160 2.151 -23.101 1.00 86.19 263 TYR A C 1
ATOM 2125 O O . TYR A 1 263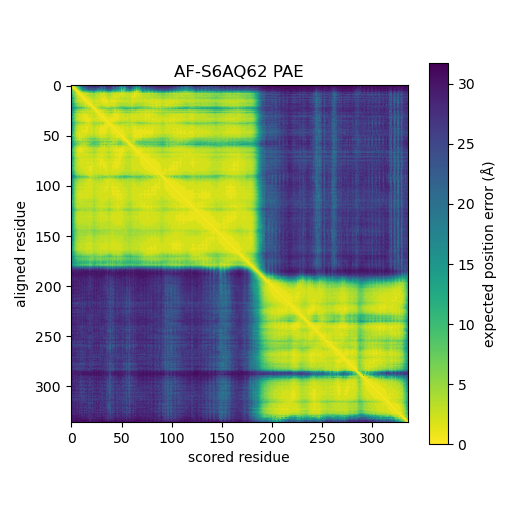 ? 6.214 1.703 -22.641 1.00 86.19 263 TYR A O 1
ATOM 2133 N N . PRO A 1 264 ? 4.860 2.077 -24.411 1.00 88.25 264 PRO A N 1
ATOM 2134 C CA . PRO A 1 264 ? 5.719 1.426 -25.402 1.00 88.25 264 PRO A CA 1
ATOM 2135 C C . PRO A 1 264 ? 6.916 2.292 -25.824 1.00 88.25 264 PRO A C 1
ATOM 2137 O O . PRO A 1 264 ? 7.838 1.801 -26.467 1.00 88.25 264 PRO A O 1
ATOM 2140 N N . CYS A 1 265 ? 6.944 3.578 -25.454 1.00 92.50 265 CYS A N 1
ATOM 2141 C CA . CYS A 1 265 ? 8.079 4.479 -25.694 1.00 92.50 265 CYS A CA 1
ATOM 2142 C C . CYS A 1 265 ? 8.465 4.621 -27.182 1.00 92.50 265 CYS A C 1
ATOM 2144 O O . CYS A 1 265 ? 9.649 4.674 -27.488 1.00 92.50 265 CYS A O 1
ATOM 2146 N N . TRP A 1 266 ? 7.498 4.678 -28.110 1.00 93.25 266 TRP A N 1
ATOM 2147 C CA . TRP A 1 266 ? 7.740 4.650 -29.568 1.00 93.25 266 TRP A CA 1
ATOM 2148 C C . TRP A 1 266 ? 8.717 5.704 -30.106 1.00 93.25 266 TRP A C 1
ATOM 2150 O O . TRP A 1 266 ? 9.316 5.474 -31.143 1.00 93.25 266 TRP A O 1
ATOM 2160 N N . ALA A 1 267 ? 8.919 6.826 -29.410 1.00 95.12 267 ALA A N 1
ATOM 2161 C CA . ALA A 1 267 ? 9.908 7.833 -29.804 1.00 95.12 267 ALA A CA 1
ATOM 2162 C C . ALA A 1 267 ? 11.362 7.314 -29.807 1.00 95.12 267 ALA A C 1
ATOM 2164 O O . ALA A 1 267 ? 12.209 7.933 -30.440 1.00 95.12 267 ALA A O 1
ATOM 2165 N N . TYR A 1 268 ? 11.644 6.204 -29.120 1.00 96.50 268 TYR A N 1
ATOM 2166 C CA . TYR A 1 268 ? 12.968 5.594 -29.026 1.00 96.50 268 TYR A CA 1
ATOM 2167 C C . TYR A 1 268 ? 13.036 4.342 -29.907 1.00 96.50 268 TYR A C 1
ATOM 2169 O O . TYR A 1 268 ? 12.252 3.397 -29.718 1.00 96.50 268 TYR A O 1
ATOM 2177 N N . ASP A 1 269 ? 13.967 4.345 -30.858 1.00 95.12 269 ASP A N 1
ATOM 2178 C CA . ASP A 1 269 ? 14.284 3.202 -31.704 1.00 95.12 269 ASP A CA 1
ATOM 2179 C C . ASP A 1 269 ? 15.418 2.389 -31.062 1.00 95.12 269 ASP A C 1
ATOM 2181 O O . ASP A 1 269 ? 16.595 2.741 -31.132 1.00 95.12 269 ASP A O 1
ATOM 2185 N N . PHE A 1 270 ? 15.033 1.292 -30.408 1.00 94.00 270 PHE A N 1
ATOM 2186 C CA . PHE A 1 270 ? 15.954 0.372 -29.742 1.00 94.00 270 PHE A CA 1
ATOM 2187 C C . PHE A 1 270 ? 16.726 -0.533 -30.705 1.00 94.00 270 PHE A C 1
ATOM 2189 O O . PHE A 1 270 ? 17.702 -1.137 -30.271 1.00 94.00 270 PHE A O 1
ATOM 2196 N N . ALA A 1 271 ? 16.319 -0.622 -31.974 1.00 92.00 271 ALA A N 1
ATOM 2197 C CA . ALA A 1 271 ? 17.046 -1.396 -32.972 1.00 92.00 271 ALA A CA 1
ATOM 2198 C C . ALA A 1 271 ? 18.249 -0.601 -33.488 1.00 92.00 271 ALA A C 1
ATOM 2200 O O . ALA A 1 271 ? 19.378 -1.089 -33.471 1.00 92.00 271 ALA A O 1
ATOM 2201 N N . SER A 1 272 ? 18.023 0.658 -33.873 1.00 92.50 272 SER A N 1
ATOM 2202 C CA . SER A 1 272 ? 19.062 1.484 -34.500 1.00 92.50 272 SER A CA 1
ATOM 2203 C C . SER A 1 272 ? 19.755 2.481 -33.564 1.00 92.50 272 SER A C 1
ATOM 2205 O O . SER A 1 272 ? 20.729 3.108 -33.968 1.00 92.50 272 SER A O 1
ATOM 2207 N N . GLY A 1 273 ? 19.301 2.626 -32.315 1.00 95.00 273 GLY A N 1
ATOM 2208 C CA . GLY A 1 273 ? 19.981 3.475 -31.332 1.00 95.00 273 GLY A CA 1
ATOM 2209 C C . GLY A 1 273 ? 19.778 4.966 -31.543 1.00 95.00 273 GLY A C 1
ATOM 2210 O O . GLY A 1 273 ? 20.632 5.766 -31.179 1.00 95.00 273 GLY A O 1
ATOM 2211 N N . ARG A 1 274 ? 18.644 5.359 -32.126 1.00 96.06 274 ARG A N 1
ATOM 2212 C CA . ARG A 1 274 ? 18.285 6.761 -32.373 1.00 96.06 274 ARG A CA 1
ATOM 2213 C C . ARG A 1 274 ? 16.863 7.059 -31.923 1.00 96.06 274 ARG A C 1
ATOM 2215 O O . ARG A 1 274 ? 16.110 6.188 -31.486 1.00 96.06 274 ARG A O 1
ATOM 2222 N N . LEU A 1 275 ? 16.472 8.318 -32.057 1.00 97.12 275 LEU A N 1
ATOM 2223 C CA . LEU A 1 275 ? 15.063 8.673 -32.005 1.00 97.12 275 LEU A CA 1
ATOM 2224 C C . LEU A 1 275 ? 14.369 8.293 -33.315 1.00 97.12 275 LEU A C 1
ATOM 2226 O O . LEU A 1 275 ? 14.934 8.411 -34.407 1.00 97.12 275 LEU A O 1
ATOM 2230 N N . ALA A 1 276 ? 13.125 7.846 -33.190 1.00 95.31 276 ALA A N 1
ATOM 2231 C CA . ALA A 1 276 ? 12.270 7.588 -34.333 1.00 95.31 276 ALA A CA 1
ATOM 2232 C C . ALA A 1 276 ? 11.891 8.902 -35.036 1.00 95.31 276 ALA A C 1
ATOM 2234 O O . ALA A 1 276 ? 11.851 9.973 -34.423 1.00 95.31 276 ALA A O 1
ATOM 2235 N N . THR A 1 277 ? 11.563 8.826 -36.319 1.00 94.62 277 THR A N 1
ATOM 2236 C CA . THR A 1 277 ? 11.034 9.951 -37.086 1.00 94.62 277 THR A CA 1
ATOM 2237 C C . THR A 1 277 ? 9.522 10.078 -36.878 1.00 94.62 277 THR A C 1
ATOM 2239 O O . THR A 1 277 ? 8.842 9.107 -36.534 1.00 94.62 277 THR A O 1
ATOM 2242 N N . PRO A 1 278 ? 8.929 11.268 -37.099 1.00 92.56 278 PRO A N 1
ATOM 2243 C CA . PRO A 1 278 ? 7.486 11.429 -36.965 1.00 92.56 278 PRO A CA 1
ATOM 2244 C C . PRO A 1 278 ? 6.682 10.485 -37.866 1.00 92.56 278 PRO A C 1
ATOM 2246 O O . PRO A 1 278 ? 5.594 10.071 -37.475 1.00 92.56 278 PRO A O 1
ATOM 2249 N N . ASP A 1 279 ? 7.205 10.148 -39.045 1.00 89.81 279 ASP A N 1
ATOM 2250 C CA . ASP A 1 279 ? 6.530 9.275 -40.007 1.00 89.81 279 ASP A CA 1
ATOM 2251 C C . ASP A 1 279 ? 6.554 7.805 -39.577 1.00 89.81 279 ASP A C 1
ATOM 2253 O O . ASP A 1 279 ? 5.537 7.120 -39.701 1.00 89.81 279 ASP A O 1
ATOM 2257 N N . GLU A 1 280 ? 7.643 7.363 -38.943 1.00 90.88 280 GLU A N 1
ATOM 2258 C CA . GLU A 1 280 ? 7.774 6.012 -38.384 1.00 90.88 280 GLU A CA 1
ATOM 2259 C C . GLU A 1 280 ? 6.738 5.721 -37.290 1.00 90.88 280 GLU A C 1
ATOM 2261 O O . GLU A 1 280 ? 6.310 4.581 -37.141 1.00 90.88 280 GLU A O 1
ATOM 2266 N N . ILE A 1 281 ? 6.300 6.730 -36.525 1.00 91.44 281 ILE A N 1
ATOM 2267 C CA . ILE A 1 281 ? 5.491 6.498 -35.313 1.00 91.44 281 ILE A CA 1
ATOM 2268 C C . ILE A 1 281 ? 4.116 7.163 -35.321 1.00 91.44 281 ILE A C 1
ATOM 2270 O O . ILE A 1 281 ? 3.301 6.863 -34.450 1.00 91.44 281 ILE A O 1
ATOM 2274 N N . ALA A 1 282 ? 3.808 8.051 -36.273 1.00 88.88 282 ALA A N 1
ATOM 2275 C CA . ALA A 1 282 ? 2.524 8.761 -36.292 1.00 88.88 282 ALA A CA 1
ATOM 2276 C C . ALA A 1 282 ? 1.320 7.804 -36.317 1.00 88.88 282 ALA A C 1
ATOM 2278 O O . ALA A 1 282 ? 0.319 8.056 -35.648 1.00 88.88 282 ALA A O 1
ATOM 2279 N N . HIS A 1 283 ? 1.415 6.687 -37.040 1.00 86.56 283 HIS A N 1
ATOM 2280 C CA . HIS A 1 283 ? 0.337 5.700 -37.140 1.00 86.56 283 HIS A CA 1
ATOM 2281 C C . HIS A 1 283 ? 0.023 4.998 -35.805 1.00 86.56 283 HIS A C 1
ATOM 2283 O O . HIS A 1 283 ? -1.086 4.500 -35.633 1.00 86.56 283 HIS A O 1
ATOM 2289 N N . ARG A 1 284 ? 0.954 5.013 -34.839 1.00 84.94 284 ARG A N 1
ATOM 2290 C CA . ARG A 1 284 ? 0.818 4.374 -33.518 1.00 84.94 284 ARG A CA 1
ATOM 2291 C C . ARG A 1 284 ? -0.028 5.174 -32.524 1.00 84.94 284 ARG A C 1
ATOM 2293 O O . ARG A 1 284 ? -0.393 4.651 -31.476 1.00 84.94 284 ARG A O 1
ATOM 2300 N N . TYR A 1 285 ? -0.343 6.437 -32.822 1.00 79.38 285 TYR A N 1
ATOM 2301 C CA . TYR A 1 285 ? -1.112 7.305 -31.928 1.00 79.38 285 TYR A CA 1
ATOM 2302 C C . TYR A 1 285 ? -2.558 7.438 -32.419 1.00 79.38 285 TYR A C 1
ATOM 2304 O O . TYR A 1 285 ? -2.863 8.237 -33.301 1.00 79.38 285 TYR A O 1
ATOM 2312 N N . SER A 1 286 ? -3.469 6.663 -31.826 1.00 63.34 286 SER A N 1
ATOM 2313 C CA . SER A 1 286 ? -4.894 6.608 -32.198 1.00 63.34 286 SER A CA 1
ATOM 2314 C C . SER A 1 286 ? -5.728 7.807 -31.721 1.00 63.34 286 SER A C 1
ATOM 2316 O O . SER A 1 286 ? -6.844 8.000 -32.196 1.00 63.34 286 SER A O 1
ATOM 2318 N N . MET A 1 287 ? -5.190 8.669 -30.848 1.00 57.00 287 MET A N 1
ATOM 2319 C CA . MET A 1 287 ? -5.928 9.790 -30.232 1.00 57.00 287 MET A CA 1
ATOM 2320 C C . MET A 1 287 ? -6.260 10.964 -31.178 1.00 57.00 287 MET A C 1
ATOM 2322 O O . MET A 1 287 ? -6.808 11.971 -30.743 1.00 57.00 287 MET A O 1
ATOM 2326 N N . GLY A 1 288 ? -5.961 10.859 -32.476 1.00 51.66 288 GLY A N 1
ATOM 2327 C CA . GLY A 1 288 ? -6.390 11.826 -33.487 1.00 51.66 288 GLY A CA 1
ATOM 2328 C C . GLY A 1 288 ? -7.161 11.142 -34.611 1.00 51.66 288 GLY A C 1
ATOM 2329 O O . GLY A 1 288 ? -6.613 10.262 -35.277 1.00 51.66 288 GLY A O 1
ATOM 2330 N N . ARG A 1 289 ? -8.404 11.572 -34.875 1.00 56.84 289 ARG A N 1
ATOM 2331 C CA . ARG A 1 289 ? -9.171 11.150 -36.067 1.00 56.84 289 ARG A CA 1
ATOM 2332 C C . ARG A 1 289 ? -8.511 11.614 -37.382 1.00 56.84 289 ARG A C 1
ATOM 2334 O O . ARG A 1 289 ? -8.763 11.028 -38.423 1.00 56.84 289 ARG A O 1
ATOM 2341 N N . VAL A 1 290 ? -7.614 12.608 -37.322 1.00 69.81 290 VAL A N 1
ATOM 2342 C CA . VAL A 1 290 ? -6.955 13.243 -38.480 1.00 69.81 290 VAL A CA 1
ATOM 2343 C C . VAL A 1 290 ? -5.435 13.008 -38.473 1.00 69.81 290 VAL A C 1
ATOM 2345 O O . VAL A 1 290 ? -4.773 13.167 -37.442 1.00 69.81 290 VAL A O 1
ATOM 2348 N N . ARG A 1 291 ? -4.860 12.671 -39.641 1.00 69.62 291 ARG A N 1
ATOM 2349 C CA . ARG A 1 291 ? -3.423 12.371 -39.854 1.00 69.62 291 ARG A CA 1
ATOM 2350 C C . ARG A 1 291 ? -2.485 13.488 -39.374 1.00 69.62 291 ARG A C 1
ATOM 2352 O O . ARG A 1 291 ? -1.448 13.206 -38.772 1.00 69.62 291 ARG A O 1
ATOM 2359 N N . SER A 1 292 ? -2.856 14.750 -39.590 1.00 74.25 292 SER A N 1
ATOM 2360 C CA . SER A 1 292 ? -2.071 15.922 -39.176 1.00 74.25 292 SER A CA 1
ATOM 2361 C C . SER A 1 292 ? -1.903 16.010 -37.652 1.00 74.25 292 SER A C 1
ATOM 2363 O O . SER A 1 292 ? -0.809 16.305 -37.168 1.00 74.25 292 SER A O 1
ATOM 2365 N N . THR A 1 293 ? -2.939 15.669 -36.881 1.00 79.69 293 THR A N 1
ATOM 2366 C CA . THR A 1 293 ? -2.901 15.639 -35.409 1.00 79.69 293 THR A CA 1
ATOM 2367 C C . THR A 1 293 ? -1.972 14.543 -34.891 1.00 79.69 293 THR A C 1
ATOM 2369 O O . THR A 1 293 ? -1.172 14.792 -33.989 1.00 79.69 293 THR A O 1
ATOM 2372 N N . ARG A 1 294 ? -1.994 13.352 -35.505 1.00 82.44 294 ARG A N 1
ATOM 2373 C CA . ARG A 1 294 ? -1.092 12.246 -35.135 1.00 82.44 294 ARG A CA 1
ATOM 2374 C C . ARG A 1 294 ? 0.377 12.607 -35.351 1.00 82.44 294 ARG A C 1
ATOM 2376 O O . ARG A 1 294 ? 1.208 12.381 -34.473 1.00 82.44 294 ARG A O 1
ATOM 2383 N N . ARG A 1 295 ? 0.689 13.254 -36.481 1.00 87.62 295 ARG A N 1
ATOM 2384 C CA . ARG A 1 295 ? 2.048 13.735 -36.777 1.00 87.62 295 ARG A CA 1
ATOM 2385 C C . ARG A 1 295 ? 2.505 14.816 -35.792 1.00 87.62 295 ARG A C 1
ATOM 2387 O O . ARG A 1 295 ? 3.664 14.804 -35.385 1.00 87.62 295 ARG A O 1
ATOM 2394 N N . LYS A 1 296 ? 1.614 15.723 -35.368 1.00 88.00 296 LYS A N 1
ATOM 2395 C CA . LYS A 1 296 ? 1.918 16.725 -34.326 1.00 88.00 296 LYS A CA 1
ATOM 2396 C C . LYS A 1 296 ? 2.266 16.067 -32.984 1.00 88.00 296 LYS A C 1
ATOM 2398 O O . LYS A 1 296 ? 3.253 16.455 -32.364 1.00 88.00 296 LYS A O 1
ATOM 2403 N N . VAL A 1 297 ? 1.509 15.048 -32.562 1.00 88.75 297 VAL A N 1
ATOM 2404 C CA . VAL A 1 297 ? 1.798 14.282 -31.332 1.00 88.75 297 VAL A CA 1
ATOM 2405 C C . VAL A 1 297 ? 3.148 13.572 -31.428 1.00 88.75 297 VAL A C 1
ATOM 2407 O O . VAL A 1 297 ? 3.964 13.703 -30.517 1.00 88.75 297 VAL A O 1
ATOM 2410 N N . ALA A 1 298 ? 3.416 12.892 -32.546 1.00 91.19 298 ALA A N 1
ATOM 2411 C CA . ALA A 1 298 ? 4.699 12.241 -32.796 1.00 91.19 298 ALA A CA 1
ATOM 2412 C C . ALA A 1 298 ? 5.874 13.231 -32.693 1.00 91.19 298 ALA A C 1
ATOM 2414 O O . ALA A 1 298 ? 6.801 12.994 -31.922 1.00 91.19 298 ALA A O 1
ATOM 2415 N N . LYS A 1 299 ? 5.791 14.384 -33.378 1.00 93.62 299 LYS A N 1
ATOM 2416 C CA . LYS A 1 299 ? 6.801 15.457 -33.297 1.00 93.62 299 LYS A CA 1
ATOM 2417 C C . LYS A 1 299 ? 7.047 15.915 -31.857 1.00 93.62 299 LYS A C 1
ATOM 2419 O O . LYS A 1 299 ? 8.196 16.022 -31.445 1.00 93.62 299 LYS A O 1
ATOM 2424 N N . LYS A 1 300 ? 5.984 16.148 -31.078 1.00 93.19 300 LYS A N 1
ATOM 2425 C CA . LYS A 1 300 ? 6.097 16.580 -29.674 1.00 93.19 300 LYS A CA 1
ATOM 2426 C C . LYS A 1 300 ? 6.803 15.536 -28.804 1.00 93.19 300 LYS A C 1
ATOM 2428 O O . LYS A 1 300 ? 7.625 15.894 -27.966 1.00 93.19 300 LYS A O 1
ATOM 2433 N N . LEU A 1 301 ? 6.479 14.256 -28.984 1.00 92.94 301 LEU A N 1
ATOM 2434 C CA . LEU A 1 301 ? 7.088 13.171 -28.212 1.00 92.94 301 LEU A CA 1
ATOM 2435 C C . LEU A 1 301 ? 8.560 12.963 -28.572 1.00 92.94 301 LEU A C 1
ATOM 2437 O O . LEU A 1 301 ? 9.363 12.760 -27.667 1.00 92.94 301 LEU A O 1
ATOM 2441 N N . ILE A 1 302 ? 8.918 13.082 -29.851 1.00 96.12 302 ILE A N 1
ATOM 2442 C CA . ILE A 1 302 ? 10.313 13.034 -30.310 1.00 96.1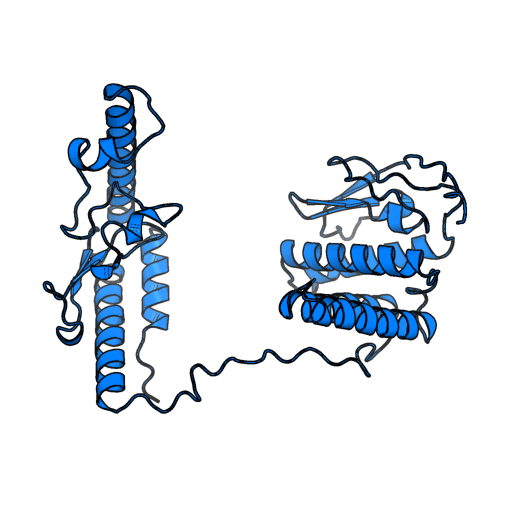2 302 ILE A CA 1
ATOM 2443 C C . ILE A 1 302 ? 11.100 14.229 -29.766 1.00 96.12 302 ILE A C 1
ATOM 2445 O O . ILE A 1 302 ? 12.166 14.037 -29.196 1.00 96.12 302 ILE A O 1
ATOM 2449 N N . ALA A 1 303 ? 10.555 15.448 -29.839 1.00 96.06 303 ALA A N 1
ATOM 2450 C CA . ALA A 1 303 ? 11.203 16.635 -29.275 1.00 96.06 303 ALA A CA 1
ATOM 2451 C C . ALA A 1 303 ? 11.431 16.499 -27.759 1.00 96.06 303 ALA A C 1
ATOM 2453 O O . ALA A 1 303 ? 12.507 16.814 -27.255 1.00 96.06 303 ALA A O 1
ATOM 2454 N N . ARG A 1 304 ? 10.446 15.957 -27.026 1.00 95.75 304 ARG A N 1
ATOM 2455 C CA . ARG A 1 304 ? 10.608 15.636 -25.601 1.00 95.75 304 ARG A CA 1
ATOM 2456 C C . ARG A 1 304 ? 11.692 14.582 -25.378 1.00 95.75 304 ARG A C 1
ATOM 2458 O O . ARG A 1 304 ? 12.479 14.722 -24.450 1.00 95.75 304 ARG A O 1
ATOM 2465 N N . ALA A 1 305 ? 11.722 13.533 -26.195 1.00 96.81 305 ALA A N 1
ATOM 2466 C CA . ALA A 1 305 ? 12.728 12.486 -26.096 1.00 96.81 305 ALA A CA 1
ATOM 2467 C C . ALA A 1 305 ? 14.144 13.033 -26.337 1.00 96.81 305 ALA A C 1
ATOM 2469 O O . ALA A 1 305 ? 15.048 12.706 -25.572 1.00 96.81 305 ALA A O 1
ATOM 2470 N N . GLN A 1 306 ? 14.304 13.929 -27.316 1.00 98.00 306 GLN A N 1
ATOM 2471 C CA . GLN A 1 306 ? 15.558 14.629 -27.589 1.00 98.00 306 GLN A CA 1
ATOM 2472 C C . GLN A 1 306 ? 15.991 15.491 -26.406 1.00 98.00 306 GLN A C 1
ATOM 2474 O O . GLN A 1 306 ? 17.133 15.388 -25.977 1.00 98.00 306 GLN A O 1
ATOM 2479 N N . ALA A 1 307 ? 15.079 16.276 -25.829 1.00 97.19 307 ALA A N 1
ATOM 2480 C CA . ALA A 1 307 ? 15.382 17.086 -24.651 1.00 97.19 307 ALA A CA 1
ATOM 2481 C C . ALA A 1 307 ? 15.834 16.229 -23.455 1.00 97.19 307 ALA A C 1
ATOM 2483 O O . ALA A 1 307 ? 16.753 16.617 -22.742 1.00 97.19 307 ALA A O 1
ATOM 2484 N N . ILE A 1 308 ? 15.231 15.049 -23.254 1.00 97.12 308 ILE A N 1
ATOM 2485 C CA . ILE A 1 308 ? 15.652 14.111 -22.201 1.00 97.12 308 ILE A CA 1
ATOM 2486 C C . ILE A 1 308 ? 17.062 13.575 -22.476 1.00 97.12 308 ILE A C 1
ATOM 2488 O O . ILE A 1 308 ? 17.867 13.528 -21.552 1.00 97.12 308 ILE A O 1
ATOM 2492 N N . ILE A 1 309 ? 17.372 13.190 -23.720 1.00 97.56 309 ILE A N 1
ATOM 2493 C CA . ILE A 1 309 ? 18.720 12.731 -24.094 1.00 97.56 309 ILE A CA 1
ATOM 2494 C C . ILE A 1 309 ? 19.744 13.843 -23.871 1.00 97.56 309 ILE A C 1
ATOM 2496 O O . ILE A 1 309 ? 20.746 13.619 -23.202 1.00 97.56 309 ILE A O 1
ATOM 2500 N N . SER A 1 310 ? 19.468 15.050 -24.368 1.00 97.25 310 SER A N 1
ATOM 2501 C CA . SER A 1 310 ? 20.348 16.204 -24.193 1.00 97.25 310 SER A CA 1
ATOM 2502 C C . SER A 1 310 ? 20.568 16.533 -22.714 1.00 97.25 310 SER A C 1
ATOM 2504 O O . SER A 1 310 ? 21.707 16.724 -22.310 1.00 97.25 310 SER A O 1
ATOM 2506 N N . ALA A 1 311 ? 19.515 16.518 -21.888 1.00 95.81 311 ALA A N 1
ATOM 2507 C CA . ALA A 1 311 ? 19.639 16.736 -20.447 1.00 95.81 311 ALA A CA 1
ATOM 2508 C C . ALA A 1 311 ? 20.466 15.638 -19.757 1.00 95.81 311 ALA A C 1
ATOM 2510 O O . ALA A 1 311 ? 21.318 15.944 -18.935 1.00 95.81 311 ALA A O 1
ATOM 2511 N N . ALA A 1 312 ? 20.254 14.368 -20.111 1.00 95.31 312 ALA A N 1
ATOM 2512 C CA . ALA A 1 312 ? 21.002 13.249 -19.536 1.00 95.31 312 ALA A CA 1
ATOM 2513 C C . ALA A 1 312 ? 22.477 13.202 -19.968 1.00 95.31 312 ALA A C 1
ATOM 2515 O O . ALA A 1 312 ? 23.306 12.621 -19.269 1.00 95.31 312 ALA A O 1
ATOM 2516 N N . ASN A 1 313 ? 22.798 13.775 -21.128 1.00 96.75 313 ASN A N 1
ATOM 2517 C CA . ASN A 1 313 ? 24.168 13.899 -21.620 1.00 96.75 313 ASN A CA 1
ATOM 2518 C C . ASN A 1 313 ? 24.878 15.144 -21.081 1.00 96.75 313 ASN A C 1
ATOM 2520 O O . ASN A 1 313 ? 26.098 15.140 -21.029 1.00 96.75 313 ASN A O 1
ATOM 2524 N N . ALA A 1 314 ? 24.135 16.180 -20.684 1.00 95.19 314 ALA A N 1
ATOM 2525 C CA . ALA A 1 314 ? 24.686 17.395 -20.083 1.00 95.19 314 ALA A CA 1
ATOM 2526 C C . ALA A 1 314 ? 24.872 17.298 -18.556 1.00 95.19 314 ALA A C 1
ATOM 2528 O O . ALA A 1 314 ? 25.574 18.122 -17.982 1.00 95.19 314 ALA A O 1
ATOM 2529 N N . ASP A 1 315 ? 24.220 16.334 -17.899 1.00 93.00 315 ASP A N 1
ATOM 2530 C CA . ASP A 1 315 ? 24.274 16.130 -16.449 1.00 93.00 315 ASP A CA 1
ATOM 2531 C C . ASP A 1 315 ? 24.815 14.730 -16.117 1.00 93.00 315 ASP A C 1
ATOM 2533 O O . ASP A 1 315 ? 24.148 13.707 -16.299 1.00 93.00 315 ASP A O 1
ATOM 2537 N N . GLU A 1 316 ? 26.032 14.686 -15.584 1.00 89.12 316 GLU A N 1
ATOM 2538 C CA . GLU A 1 316 ? 26.704 13.462 -15.130 1.00 89.12 316 GLU A CA 1
ATOM 2539 C C . GLU A 1 316 ? 25.942 12.773 -13.984 1.00 89.12 316 GLU A C 1
ATOM 2541 O O . GLU A 1 316 ? 25.951 11.546 -13.846 1.00 89.12 316 GLU A O 1
ATOM 2546 N N . HIS A 1 317 ? 25.200 13.545 -13.188 1.00 90.25 317 HIS A N 1
ATOM 2547 C CA . HIS A 1 317 ? 24.402 13.072 -12.060 1.00 90.25 317 HIS A CA 1
ATOM 2548 C C . HIS A 1 317 ? 22.928 12.856 -12.410 1.00 90.25 317 HIS A C 1
ATOM 2550 O O . HIS A 1 317 ? 22.098 12.602 -11.513 1.00 90.25 317 HIS A O 1
ATOM 2556 N N . TYR A 1 318 ? 22.597 12.870 -13.706 1.00 92.75 318 TYR A N 1
ATOM 2557 C CA . TYR A 1 318 ? 21.239 12.646 -14.167 1.00 92.75 318 T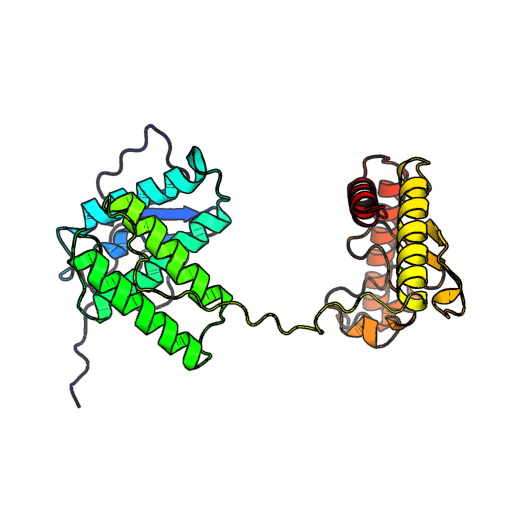YR A CA 1
ATOM 2558 C C . TYR A 1 318 ? 20.686 11.351 -13.569 1.00 92.75 318 TYR A C 1
ATOM 2560 O O . TYR A 1 318 ? 21.353 10.315 -13.504 1.00 92.75 318 TYR A O 1
ATOM 2568 N N . TRP A 1 319 ? 19.444 11.396 -13.092 1.00 93.75 319 TRP A N 1
ATOM 2569 C CA . TRP A 1 319 ? 18.867 10.334 -12.259 1.00 93.75 319 TRP A CA 1
ATOM 2570 C C . TRP A 1 319 ? 18.915 8.937 -12.905 1.00 93.75 319 TRP A C 1
ATOM 2572 O O . TRP A 1 319 ? 19.017 7.939 -12.190 1.00 93.75 319 TRP A O 1
ATOM 2582 N N . ILE A 1 320 ? 18.879 8.846 -14.243 1.00 93.56 320 ILE A N 1
ATOM 2583 C CA . ILE A 1 320 ? 19.059 7.568 -14.945 1.00 93.56 320 ILE A CA 1
ATOM 2584 C C . ILE A 1 320 ? 20.485 7.036 -14.821 1.00 93.56 320 ILE A C 1
ATOM 2586 O O . ILE A 1 320 ? 20.621 5.846 -14.568 1.00 93.56 320 ILE A O 1
ATOM 2590 N N . ARG A 1 321 ? 21.529 7.866 -14.930 1.00 92.69 321 ARG A N 1
ATOM 2591 C CA . ARG A 1 321 ? 22.925 7.418 -14.770 1.00 92.69 321 ARG A CA 1
ATOM 2592 C C . ARG A 1 321 ? 23.137 6.808 -13.389 1.00 92.69 321 ARG A C 1
ATOM 2594 O O . ARG A 1 321 ? 23.564 5.664 -13.282 1.00 92.69 321 ARG A O 1
ATOM 2601 N N . ARG A 1 322 ? 22.681 7.501 -12.338 1.00 91.69 322 ARG A N 1
ATOM 2602 C CA . ARG A 1 322 ? 22.710 6.983 -10.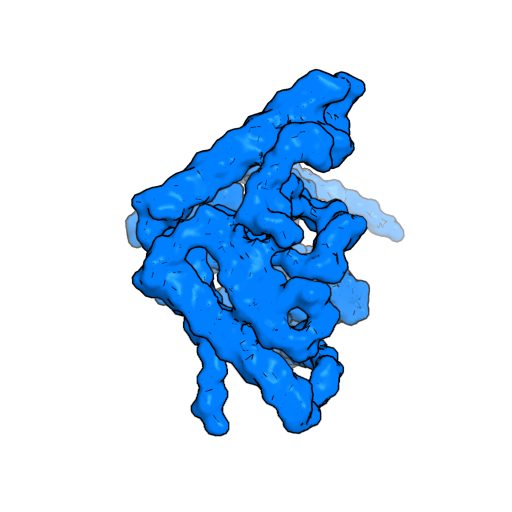957 1.00 91.69 322 ARG A CA 1
ATOM 2603 C C . ARG A 1 322 ? 21.949 5.667 -10.811 1.00 91.69 322 ARG A C 1
ATOM 2605 O O . ARG A 1 322 ? 22.420 4.739 -10.162 1.00 91.69 322 ARG A O 1
ATOM 2612 N N . ARG A 1 323 ? 20.778 5.556 -11.444 1.00 91.69 323 ARG A N 1
ATOM 2613 C CA . ARG A 1 323 ? 19.996 4.313 -11.446 1.00 91.69 323 ARG A CA 1
ATOM 2614 C C . ARG A 1 323 ? 20.712 3.169 -12.162 1.00 91.69 323 ARG A C 1
ATOM 2616 O O . ARG A 1 323 ? 20.660 2.051 -11.665 1.00 91.69 323 ARG A O 1
ATOM 2623 N N . LEU A 1 324 ? 21.334 3.428 -13.308 1.00 91.31 324 LEU A N 1
ATOM 2624 C CA . LEU A 1 324 ? 22.085 2.425 -14.060 1.00 91.31 324 LEU A CA 1
ATOM 2625 C C . LEU A 1 324 ? 23.341 1.978 -13.304 1.00 91.31 324 LEU A C 1
ATOM 2627 O O . LEU A 1 324 ? 23.598 0.782 -13.261 1.00 91.31 324 LEU A O 1
ATOM 2631 N N . GLY A 1 325 ? 24.029 2.891 -12.611 1.00 89.19 325 GLY A N 1
ATOM 2632 C CA . GLY A 1 325 ? 25.137 2.543 -11.714 1.00 89.19 325 GLY A CA 1
ATOM 2633 C C . GLY A 1 325 ? 24.700 1.631 -10.562 1.00 89.19 325 GLY A C 1
ATOM 2634 O O . GLY A 1 325 ? 25.354 0.633 -10.279 1.00 89.19 325 GLY A O 1
ATOM 2635 N N . MET A 1 326 ? 23.535 1.893 -9.953 1.00 87.31 326 MET A N 1
ATOM 2636 C CA . MET A 1 326 ? 22.969 0.974 -8.952 1.00 87.31 326 MET A CA 1
ATOM 2637 C C . MET A 1 326 ? 22.632 -0.399 -9.545 1.00 87.31 326 MET A C 1
ATOM 2639 O O . MET A 1 326 ? 22.814 -1.407 -8.873 1.00 87.31 326 MET A O 1
ATOM 2643 N N . ILE A 1 327 ? 22.130 -0.460 -10.784 1.00 86.81 327 ILE A N 1
ATOM 2644 C CA . ILE A 1 327 ? 21.858 -1.740 -11.458 1.00 86.81 327 ILE A CA 1
ATOM 2645 C C . ILE A 1 327 ? 23.163 -2.499 -11.692 1.00 86.81 327 ILE A C 1
ATOM 2647 O O . ILE A 1 327 ? 23.204 -3.680 -11.372 1.00 86.81 327 ILE A O 1
ATOM 2651 N N . ALA A 1 328 ? 24.225 -1.832 -12.157 1.00 84.81 328 ALA A N 1
ATOM 2652 C CA . ALA A 1 328 ? 25.539 -2.452 -12.308 1.00 84.81 328 ALA A CA 1
ATOM 2653 C C . ALA A 1 328 ? 25.973 -3.127 -10.997 1.00 84.81 328 ALA A C 1
ATOM 2655 O O . ALA A 1 328 ? 26.273 -4.312 -10.986 1.00 84.81 328 ALA A O 1
ATOM 2656 N N . GLN A 1 329 ? 25.862 -2.436 -9.860 1.00 76.62 329 GLN A N 1
ATOM 2657 C CA . GLN A 1 329 ? 26.192 -3.016 -8.553 1.00 76.62 329 GLN A CA 1
ATOM 2658 C C . GLN A 1 329 ? 25.432 -4.322 -8.237 1.00 76.62 329 GLN A C 1
ATOM 2660 O O . GLN A 1 329 ? 25.990 -5.208 -7.589 1.00 76.62 329 GLN A O 1
ATOM 2665 N N . PHE A 1 330 ? 24.177 -4.465 -8.677 1.00 73.56 330 PHE A N 1
ATOM 2666 C CA . PHE A 1 330 ? 23.405 -5.702 -8.497 1.00 73.56 330 PHE A CA 1
ATOM 2667 C C . PHE A 1 330 ? 23.801 -6.819 -9.469 1.00 73.56 330 PHE A C 1
ATOM 2669 O O . PHE A 1 330 ? 23.705 -7.983 -9.091 1.00 73.56 330 PHE A O 1
ATOM 2676 N N . GLU A 1 331 ? 24.242 -6.471 -10.678 1.00 70.81 331 GLU A N 1
ATOM 2677 C CA . GLU A 1 331 ? 24.707 -7.418 -11.704 1.00 70.81 331 GLU A CA 1
ATOM 2678 C C . GLU A 1 331 ? 26.180 -7.821 -11.513 1.00 70.81 331 GLU A C 1
ATOM 2680 O O . GLU A 1 331 ? 26.691 -8.654 -12.257 1.00 70.81 331 GLU A O 1
ATOM 2685 N N . SER A 1 332 ? 26.872 -7.253 -10.517 1.00 58.88 332 SER A N 1
ATOM 2686 C CA . SER A 1 332 ? 28.245 -7.625 -10.176 1.00 58.88 332 SER A CA 1
ATOM 2687 C C . SER A 1 332 ? 28.323 -9.133 -9.892 1.00 58.88 332 SER A C 1
ATOM 2689 O O . SER A 1 332 ? 27.630 -9.617 -8.985 1.00 58.88 332 SER A O 1
ATOM 2691 N N . PRO A 1 333 ? 29.140 -9.893 -10.646 1.00 58.06 333 PRO A N 1
ATOM 2692 C CA . PRO A 1 333 ? 29.312 -11.310 -10.387 1.00 58.06 333 PRO A CA 1
ATOM 2693 C C . PRO A 1 333 ? 29.968 -11.475 -9.019 1.00 58.06 333 PRO A C 1
ATOM 2695 O O . PRO A 1 333 ? 31.150 -11.199 -8.825 1.00 58.06 333 PRO A O 1
ATOM 2698 N N . ARG A 1 334 ? 29.177 -11.910 -8.036 1.00 48.06 334 ARG A N 1
ATOM 2699 C CA . ARG A 1 334 ? 29.707 -12.313 -6.737 1.00 48.06 334 ARG A CA 1
ATOM 2700 C C . ARG A 1 334 ? 30.464 -13.614 -6.953 1.00 48.06 334 ARG A C 1
ATOM 2702 O O . ARG A 1 334 ? 29.845 -14.655 -7.142 1.00 48.06 334 ARG A O 1
ATOM 2709 N N . LEU A 1 335 ? 31.788 -13.530 -6.947 1.00 36.97 335 LEU A N 1
ATOM 2710 C CA . LEU A 1 335 ? 32.645 -14.689 -6.750 1.00 36.97 335 LEU A CA 1
ATOM 2711 C C . LEU A 1 335 ? 32.358 -15.203 -5.332 1.00 36.97 335 LEU A C 1
ATOM 2713 O O . LEU A 1 335 ? 32.719 -14.548 -4.354 1.00 36.97 335 LEU A O 1
ATOM 2717 N N . SER A 1 336 ? 31.606 -16.297 -5.234 1.00 32.19 336 SER A N 1
ATOM 2718 C CA . SER A 1 336 ? 31.475 -17.100 -4.015 1.00 32.19 336 SER A CA 1
ATOM 2719 C C . SER A 1 336 ? 32.398 -18.295 -4.100 1.00 32.19 336 SER A C 1
ATOM 2721 O O . SER A 1 336 ? 32.287 -18.988 -5.140 1.00 32.19 336 SER A O 1
#

Solvent-accessible surface area (backbone atoms only — not comparable to full-atom values): 19206 Å² total; per-residue (Å²): 134,80,80,80,81,86,74,72,66,40,75,60,68,76,45,82,44,62,62,62,69,58,97,82,67,78,81,88,61,46,55,23,27,26,44,26,48,82,98,44,72,47,58,54,8,52,68,25,26,61,42,62,61,88,68,87,64,59,89,98,52,60,53,34,24,28,76,89,36,56,41,90,67,31,44,64,48,52,46,41,48,54,49,51,52,24,40,39,38,76,76,63,68,40,52,63,71,53,46,46,51,40,52,55,42,44,51,54,50,50,59,48,30,34,74,70,69,43,78,51,43,72,72,25,73,66,50,20,44,50,46,51,51,54,49,49,51,54,44,47,50,38,36,75,70,64,76,42,52,67,66,58,43,42,48,45,52,51,44,48,40,54,51,46,28,75,59,46,72,49,74,70,71,57,68,92,64,78,72,74,73,77,77,71,72,58,81,52,75,80,63,76,57,57,71,67,57,41,52,51,52,49,48,43,29,44,31,50,21,52,43,31,42,46,39,49,77,69,59,51,54,61,58,32,80,34,58,44,54,69,88,73,72,53,99,61,47,57,46,27,33,46,77,50,98,75,32,64,66,61,79,90,47,47,71,74,59,31,67,75,42,98,76,60,58,69,43,54,33,49,86,82,46,45,72,42,53,40,79,82,42,17,84,78,45,78,94,35,101,44,74,70,54,15,35,51,54,30,45,53,48,29,53,51,51,50,52,43,36,53,50,50,57,74,31,86,77,28,69,55,44,55,51,42,44,54,48,20,67,69,37,50,80,76,89,123

Foldseek 3Di:
DDDPDDFDWDFDAADEDEAPDDPPDDDPQLLRYWYDLDVDIDNLSQLQFLAWDPDDDDPPGGTTGRPVRGDPPVSLLSVLLSNVLRCCVVVVVDHSVVSVLLVVLVVVLSNVCSVVVLSCCLVADPSVLVSLVVVLVVLVVCVVVVVDDLVVSQSSSVSSVVSSCSRRVDPPSCPPHDRDPPPPPPCPDPPPPDVVVVVQLLQQLVLLLVQLCCCQVVVDAAQGWRAGDCVVVDPGRTWGAALDPCRTDDPVCPDPVLLPDPCSLQQADGVPRHGDQLVSCLVVDPPDPDSVVSSVVSVVSNVVSVVSRVVSSVDSVRVSSVVSNVVSVVSPPPPD

Mean predicted aligned error: 15.33 Å

Organism: NCBI:txid1245471

pLDDT: mean 88.49, std 13.06, range [32.19, 98.06]

Radius of gyration: 28.12 Å; Cα contacts (8 Å, |Δi|>4): 417; chains: 1; bounding box: 71×46×68 Å

Secondary structure (DSSP, 8-state):
-PPP-----B----EEEESSPPTT---S-GGGEEEEETTEEEESGGGGBS-B--SPPPTTSPPPB-GGGB-TTHHHHHHHHHHHHHHHHHTS---HHHHHHHHHHHHHHHHHHHHTT-TTTTS-HHHHHHHHHHHHHHHHHHHHTTSS-HHHHHHHHHHHHHHHHHHH--S-TTTT----------SSS-----HHHHHHHHHHHHHHHHHHHHHHHS-PPSSEEEE--GGG--SSSEEEE-SSSS----GGGSTHHHHTSS---TTEETTTTEEPPHHHHGGG-TT-SSHHHHHHHHHHHHHHHHHHHHHHHH-TT-HHHHHHHHHHHHHS----

Sequence (336 aa):
MNKPTEHNFATHPIVVLELPLTKTTRILHVEQVILKFGARSLDFGAFCYALRSGKPRRFGQSREVVLDSFLRQRPTQILQLTKALSSLITDGGRRMATACGYAQCLKSFLDWADANGLHDCLSGGEATRGAYLEWADYTRERYRRQAITEHTHNMRLHFIGELLEATTGLENIQRGTRKIKKRWNPIGTTEPLAAHDFAHAMALNQALFDGLCDLVLEQRPFPYKLVLPASLGWADNHLWLFPIHRWKLPPHQWGAEREKYKYPCWAYDFASGRLATPDEIAHRYSMGRVRSTRRKVAKKLIARAQAIISAANADEHYWIRRRLGMIAQFESPRLS

Nearest PDB structures (foldseek):
  2rld-assembly1_A  TM=3.923E-01  e=4.072E+00  Bacteroides thetaiotaomicron VPI-5482